Protein AF-A0A7K3Y1M7-F1 (afdb_monomer_lite)

Radius of gyration: 23.01 Å; chains: 1; bounding box: 54×45×71 Å

Sequence (265 aa):
MTDDRVVPVVHLSGMQSHEIQEMGRRRFDLSPDDATATLLEETAGDPFSLVACFNTLRNRGLEPSSGNIRDLLTGGRDPAEIAFAALPGFWQAWAEALSVLIPPFPLPVMACILGIREADMTLMIEHLQGSSVFRRLPGGGFAFAHSLLQEYCRQNLSADESVALNAGAADCIERSMHLLPMRLHALLSLACHHFNARDYEKAADLNLELGLRYYNREDYDAALMLTRQAIISAEQIGDSALLAAAERQRDLIQQKMADPAGTAR

Secondary structure (DSSP, 8-state):
------------PPPPHHHHHHHIIIIIS----HHHHHHHHHHH-SHHHHHHHHHHHHHHT----HHHHHHHHTT---HHHHHHHTS-HHHHHHHHHHTTPPSSB-HHHHHHHTT--GGGHHHHHHHHHT-SSEEEPTTS-EEESSHHHHHHHHHTS-HHHHHHHHHHHHHHHHHHGGG-S-HHHHHHHHHHHHHHTT-HHHHHHHHHHHHHHHHTTT-HHHHHHHHHHHHHHHHHHT-HHHHHHHHHHHHHHHHHHH-SS----

Structure (mmCIF, N/CA/C/O backbone):
data_AF-A0A7K3Y1M7-F1
#
_entry.id   AF-A0A7K3Y1M7-F1
#
loop_
_atom_site.group_PDB
_atom_site.id
_atom_site.type_symbol
_atom_site.label_atom_id
_atom_site.label_alt_id
_atom_site.label_comp_id
_atom_site.label_asym_id
_atom_site.label_entity_id
_atom_site.label_seq_id
_atom_site.pdbx_PDB_ins_code
_atom_site.Cartn_x
_atom_site.Cartn_y
_atom_site.Cartn_z
_atom_site.occupancy
_atom_site.B_iso_or_equiv
_atom_site.auth_seq_id
_atom_site.auth_comp_id
_atom_site.auth_asym_id
_atom_site.auth_atom_id
_atom_site.pdbx_PDB_model_num
ATOM 1 N N . MET A 1 1 ? 19.126 19.030 30.412 1.00 39.34 1 MET A N 1
ATOM 2 C CA . MET A 1 1 ? 20.283 18.752 29.538 1.00 39.34 1 MET A CA 1
ATOM 3 C C . MET A 1 1 ? 19.722 18.368 28.187 1.00 39.34 1 MET A C 1
ATOM 5 O O . MET A 1 1 ? 19.149 17.296 28.074 1.00 39.34 1 MET A O 1
ATOM 9 N N . THR A 1 2 ? 19.762 19.290 27.233 1.00 42.72 2 THR A N 1
ATOM 10 C CA . THR A 1 2 ? 19.355 19.063 25.845 1.00 42.72 2 THR A CA 1
ATOM 11 C C . THR A 1 2 ? 20.453 18.254 25.159 1.00 42.72 2 THR A C 1
ATOM 13 O O . THR A 1 2 ? 21.581 18.725 25.029 1.00 42.72 2 THR A O 1
ATOM 16 N N . ASP A 1 3 ? 20.149 17.004 24.814 1.00 46.00 3 ASP A N 1
ATOM 17 C CA . ASP A 1 3 ? 21.007 16.144 23.993 1.00 46.00 3 ASP A CA 1
ATOM 18 C C . ASP A 1 3 ? 20.912 16.643 22.541 1.00 46.00 3 ASP A C 1
ATOM 20 O O . ASP A 1 3 ? 20.152 16.118 21.734 1.00 46.00 3 ASP A O 1
ATOM 24 N N . ASP A 1 4 ? 21.643 17.719 22.230 1.00 51.19 4 ASP A N 1
ATOM 25 C CA . ASP A 1 4 ? 21.821 18.269 20.876 1.00 51.19 4 ASP A CA 1
ATOM 26 C C . ASP A 1 4 ? 22.769 17.366 20.066 1.00 51.19 4 ASP A C 1
ATOM 28 O O . ASP A 1 4 ? 23.837 17.764 19.590 1.00 51.19 4 ASP A O 1
ATOM 32 N N . ARG A 1 5 ? 22.400 16.091 19.907 1.00 57.56 5 ARG A N 1
ATOM 33 C CA . ARG A 1 5 ? 23.027 15.246 18.891 1.00 57.56 5 ARG A CA 1
ATOM 34 C C . ARG A 1 5 ? 22.549 15.741 17.539 1.00 57.56 5 ARG A C 1
ATOM 36 O O . ARG A 1 5 ? 21.481 15.360 17.072 1.00 57.56 5 ARG A O 1
ATOM 43 N N . VAL A 1 6 ? 23.361 16.587 16.912 1.00 65.50 6 VAL A N 1
ATOM 44 C CA . VAL A 1 6 ? 23.231 16.943 15.498 1.00 65.50 6 VAL A CA 1
ATOM 45 C C . VAL A 1 6 ? 23.327 15.645 14.699 1.00 65.50 6 VAL A C 1
ATOM 47 O O . VAL A 1 6 ? 24.416 15.120 14.468 1.00 65.50 6 VAL A O 1
ATOM 50 N N . VAL A 1 7 ? 22.175 15.081 14.337 1.00 75.75 7 VAL A N 1
ATOM 51 C CA . VAL A 1 7 ? 22.115 13.924 13.447 1.00 75.75 7 VAL A CA 1
ATOM 52 C C . VAL A 1 7 ? 22.577 14.411 12.075 1.00 75.75 7 VAL A C 1
ATOM 54 O O . VAL A 1 7 ? 21.963 15.332 11.530 1.00 75.75 7 VAL A O 1
ATOM 57 N N . PRO A 1 8 ? 23.663 13.858 11.509 1.00 79.06 8 PRO A N 1
ATOM 58 C CA . PRO A 1 8 ? 24.125 14.274 10.197 1.00 79.06 8 PRO A CA 1
ATOM 59 C C . PRO A 1 8 ? 23.065 13.903 9.159 1.00 79.06 8 PRO A C 1
ATOM 61 O O . PRO A 1 8 ? 22.774 12.728 8.933 1.00 79.06 8 PRO A O 1
ATOM 64 N N . VAL A 1 9 ? 22.480 14.920 8.530 1.00 80.94 9 VAL A N 1
ATOM 65 C CA . VAL A 1 9 ? 21.591 14.740 7.384 1.00 80.94 9 VAL A CA 1
ATOM 66 C C . VAL A 1 9 ? 22.467 14.465 6.170 1.00 80.94 9 VAL A C 1
ATOM 68 O O . VAL A 1 9 ? 23.225 15.327 5.728 1.00 80.94 9 VAL A O 1
ATOM 71 N N . VAL A 1 10 ? 22.381 13.248 5.642 1.00 82.88 10 VAL A N 1
ATOM 72 C CA . VAL A 1 10 ? 23.046 12.874 4.393 1.00 82.88 10 VAL A CA 1
ATOM 73 C C . VAL A 1 10 ? 22.052 13.072 3.260 1.00 82.88 10 VAL A C 1
ATOM 75 O O . VAL A 1 10 ? 21.074 12.335 3.146 1.00 82.88 10 VAL A O 1
ATOM 78 N N . HIS A 1 11 ? 22.297 14.073 2.418 1.00 79.31 11 HIS A N 1
ATOM 79 C CA . HIS A 1 11 ? 21.550 14.232 1.179 1.00 79.31 11 HIS A CA 1
ATOM 80 C C . HIS A 1 11 ? 22.044 13.208 0.163 1.00 79.31 11 HIS A C 1
ATOM 82 O O . HIS A 1 11 ? 23.201 13.239 -0.252 1.00 79.31 11 HIS A O 1
ATOM 88 N N . LEU A 1 12 ? 21.160 12.291 -0.222 1.00 80.31 12 LEU A N 1
ATOM 89 C CA . LEU A 1 12 ? 21.415 11.380 -1.327 1.00 80.31 12 LEU A CA 1
ATOM 90 C C . LEU A 1 12 ? 21.200 12.153 -2.629 1.00 80.31 12 LEU A C 1
ATOM 92 O O . LEU A 1 12 ? 20.089 12.605 -2.905 1.00 80.31 12 LEU A O 1
ATOM 96 N N . SER A 1 13 ? 22.269 12.338 -3.397 1.00 83.25 13 SER A N 1
ATOM 97 C CA . SER A 1 13 ? 22.180 12.831 -4.769 1.00 83.25 13 SER A CA 1
ATOM 98 C C . SER A 1 13 ? 21.734 11.709 -5.709 1.00 83.25 13 SER A C 1
ATOM 100 O O . SER A 1 13 ? 21.860 10.526 -5.383 1.00 83.25 13 SER A O 1
ATOM 102 N N . GLY A 1 14 ? 21.236 12.083 -6.889 1.00 87.81 14 GLY A N 1
ATOM 103 C CA . GLY A 1 14 ? 21.081 11.142 -7.997 1.00 87.81 14 GLY A CA 1
ATOM 104 C C . GLY A 1 14 ? 22.419 10.518 -8.410 1.00 87.81 14 GLY A C 1
ATOM 105 O O . GLY A 1 14 ? 23.490 10.960 -7.981 1.00 87.81 14 GLY A O 1
ATOM 106 N N . MET A 1 15 ? 22.335 9.481 -9.237 1.00 94.56 15 MET A N 1
ATOM 107 C CA . MET A 1 15 ? 23.485 8.808 -9.827 1.00 94.56 15 MET A CA 1
ATOM 108 C C . MET A 1 15 ? 24.144 9.698 -10.881 1.00 94.56 15 MET A C 1
ATOM 110 O O . MET A 1 15 ? 23.463 10.353 -11.669 1.00 94.56 15 MET A O 1
ATOM 114 N N . GLN A 1 16 ? 25.471 9.684 -10.917 1.00 95.44 16 GLN A N 1
ATOM 115 C CA . GLN A 1 16 ? 26.263 10.407 -11.910 1.00 95.44 16 GLN A CA 1
ATOM 116 C C . GLN A 1 16 ? 26.313 9.648 -13.240 1.00 95.44 16 GLN A C 1
ATOM 118 O O . GLN A 1 16 ? 26.182 8.424 -13.270 1.00 95.44 16 GLN A O 1
ATOM 123 N N . SER A 1 17 ? 26.603 10.345 -14.343 1.00 96.12 17 SER A N 1
ATOM 124 C CA . SER A 1 17 ? 26.671 9.779 -15.702 1.00 96.12 17 SER A CA 1
ATOM 125 C C . SER A 1 17 ? 27.467 8.468 -15.776 1.00 96.12 17 SER A C 1
ATOM 127 O O . SER A 1 17 ? 27.001 7.481 -16.345 1.00 96.12 17 SER A O 1
ATOM 129 N N . HIS A 1 18 ? 28.643 8.417 -15.146 1.00 96.19 18 HIS A N 1
ATOM 130 C CA . HIS A 1 18 ? 29.492 7.223 -15.158 1.00 96.19 18 HIS A CA 1
ATOM 131 C C . HIS A 1 18 ? 28.884 6.044 -14.368 1.00 96.19 18 HIS A C 1
ATOM 133 O O . HIS A 1 18 ? 29.055 4.883 -14.744 1.00 96.19 18 HIS A O 1
ATOM 139 N N . GLU A 1 19 ? 28.139 6.322 -13.294 1.00 96.31 19 GLU A N 1
ATOM 140 C CA . GLU A 1 19 ? 27.417 5.314 -12.508 1.00 96.31 19 GLU A CA 1
ATOM 141 C C . GLU A 1 19 ? 26.194 4.795 -13.276 1.00 96.31 19 GLU A C 1
ATOM 143 O O . GLU A 1 19 ? 25.903 3.598 -13.246 1.00 96.31 19 GLU A O 1
ATOM 148 N N . ILE A 1 20 ? 25.508 5.681 -14.007 1.00 97.00 20 ILE A N 1
ATOM 149 C CA . ILE A 1 20 ? 24.374 5.351 -14.879 1.00 97.00 20 ILE A CA 1
ATOM 150 C C . ILE A 1 20 ? 24.821 4.419 -16.007 1.00 97.00 20 ILE A C 1
ATOM 152 O O . ILE A 1 20 ? 24.177 3.396 -16.250 1.00 97.00 20 ILE A O 1
ATOM 156 N N . GLN A 1 21 ? 25.942 4.728 -16.666 1.00 97.00 21 GLN A N 1
ATOM 157 C CA . GLN A 1 21 ? 26.534 3.866 -17.693 1.00 97.00 21 GLN A CA 1
ATOM 158 C C . GLN A 1 21 ? 26.872 2.483 -17.136 1.00 97.00 21 GLN A C 1
ATOM 160 O O . GLN A 1 21 ? 26.543 1.460 -17.744 1.00 97.00 21 GLN A O 1
ATOM 165 N N . GLU A 1 22 ? 27.481 2.439 -15.949 1.00 96.38 22 GLU A N 1
ATOM 166 C CA . GLU A 1 22 ? 27.851 1.177 -15.319 1.00 96.38 22 GLU A CA 1
ATOM 167 C C . GLU A 1 22 ? 26.628 0.337 -14.938 1.00 96.38 22 GLU A C 1
ATOM 169 O O . GLU A 1 22 ? 26.602 -0.878 -15.168 1.00 96.38 22 GLU A O 1
ATOM 174 N N . MET A 1 23 ? 25.592 0.981 -14.397 1.00 95.06 23 MET A N 1
ATOM 175 C CA . MET A 1 23 ? 24.322 0.344 -14.068 1.00 95.06 23 MET A CA 1
ATOM 176 C C . MET A 1 23 ? 23.633 -0.211 -15.317 1.00 95.06 23 MET A C 1
ATOM 178 O O . MET A 1 23 ? 23.233 -1.380 -15.314 1.00 95.06 23 MET A O 1
ATOM 182 N N . GLY A 1 24 ? 23.519 0.599 -16.374 1.00 94.38 24 GLY A N 1
ATOM 183 C CA . GLY A 1 24 ? 22.942 0.203 -17.658 1.00 94.38 24 GLY A CA 1
ATOM 184 C C . GLY A 1 24 ? 23.604 -1.065 -18.187 1.00 94.38 24 GLY A C 1
ATOM 185 O O . GLY A 1 24 ? 22.928 -2.065 -18.444 1.00 94.38 24 GLY A O 1
ATOM 186 N N . ARG A 1 25 ? 24.941 -1.068 -18.228 1.00 95.06 25 ARG A N 1
ATOM 187 C CA . ARG A 1 25 ? 25.723 -2.181 -18.772 1.00 95.06 25 ARG A CA 1
ATOM 188 C C . ARG A 1 25 ? 25.594 -3.442 -17.928 1.00 95.06 25 ARG A C 1
ATOM 190 O O . ARG A 1 25 ? 25.311 -4.511 -18.454 1.00 95.06 25 ARG A O 1
ATOM 197 N N . ARG A 1 26 ? 25.804 -3.343 -16.611 1.00 94.50 26 ARG A N 1
ATOM 198 C CA . ARG A 1 26 ? 25.869 -4.533 -15.744 1.00 94.50 26 ARG A CA 1
ATOM 199 C C . ARG A 1 26 ? 24.515 -5.162 -15.459 1.00 94.50 26 ARG A C 1
ATOM 201 O O . ARG A 1 26 ? 24.449 -6.370 -15.246 1.00 94.50 26 ARG A O 1
ATOM 208 N N . ARG A 1 27 ? 23.460 -4.353 -15.359 1.00 91.81 27 ARG A N 1
ATOM 209 C CA . ARG A 1 27 ? 22.147 -4.819 -14.896 1.00 91.81 27 ARG A CA 1
ATOM 210 C C . ARG A 1 27 ? 21.148 -5.008 -16.028 1.00 91.81 27 ARG A C 1
ATOM 212 O O . ARG A 1 27 ? 20.291 -5.886 -15.925 1.00 91.81 27 ARG A O 1
ATOM 219 N N . PHE A 1 28 ? 21.236 -4.190 -17.072 1.00 90.94 28 PHE A N 1
ATOM 220 C CA . PHE A 1 28 ? 20.236 -4.153 -18.137 1.00 90.94 28 PHE A CA 1
ATOM 221 C C . PHE A 1 28 ? 20.775 -4.582 -19.499 1.00 90.94 28 PHE A C 1
ATOM 223 O O . PHE A 1 28 ? 19.962 -4.754 -20.401 1.00 90.94 28 PHE A O 1
ATOM 230 N N . ASP A 1 29 ? 22.089 -4.802 -19.619 1.00 93.81 29 ASP A N 1
ATOM 231 C CA . ASP A 1 29 ? 22.768 -5.072 -20.892 1.00 93.81 29 ASP A CA 1
ATOM 232 C C . ASP A 1 29 ? 22.558 -3.932 -21.911 1.00 93.81 29 ASP A C 1
ATOM 234 O O . ASP A 1 29 ? 22.395 -4.144 -23.107 1.00 93.81 29 ASP A O 1
ATOM 238 N N . LEU A 1 30 ? 22.520 -2.690 -21.410 1.00 95.00 30 LEU A N 1
ATOM 239 C CA . LEU A 1 30 ? 22.349 -1.466 -22.196 1.00 95.00 30 LEU A CA 1
ATOM 240 C C . LEU A 1 30 ? 23.583 -0.575 -22.041 1.00 95.00 30 LEU A C 1
ATOM 242 O O . LEU A 1 30 ? 24.048 -0.352 -20.928 1.00 95.00 30 LEU A O 1
ATOM 246 N N . SER A 1 31 ? 24.097 -0.025 -23.140 1.00 94.75 31 SER A N 1
ATOM 247 C CA . SER A 1 31 ? 25.273 0.860 -23.121 1.00 94.75 31 SER A CA 1
ATOM 248 C C . SER A 1 31 ? 24.900 2.279 -23.574 1.00 94.75 31 SER A C 1
ATOM 250 O O . SER A 1 31 ? 25.066 2.580 -24.755 1.00 94.75 31 SER A O 1
ATOM 252 N N . PRO A 1 32 ? 24.359 3.143 -22.688 1.00 95.44 32 PRO A N 1
ATOM 253 C CA . PRO A 1 32 ? 24.112 4.544 -23.028 1.00 95.44 32 PRO A CA 1
ATOM 254 C C . PRO A 1 32 ? 25.433 5.265 -23.317 1.00 95.44 32 PRO A C 1
ATOM 256 O O . PRO A 1 32 ? 26.419 5.082 -22.601 1.00 95.44 32 PRO A O 1
ATOM 259 N N . ASP A 1 33 ? 25.443 6.099 -24.354 1.00 95.88 33 ASP A N 1
ATOM 260 C CA . ASP A 1 33 ? 26.571 6.986 -24.644 1.00 95.88 33 ASP A CA 1
ATOM 261 C C . ASP A 1 33 ? 26.671 8.132 -23.621 1.00 95.88 33 ASP A C 1
ATOM 263 O O . ASP A 1 33 ? 25.782 8.326 -22.787 1.00 95.88 33 ASP A O 1
ATOM 267 N N . ASP A 1 34 ? 27.768 8.891 -23.665 1.00 96.44 34 ASP A N 1
ATOM 268 C CA . ASP A 1 34 ? 28.016 9.989 -22.720 1.00 96.44 34 ASP A CA 1
ATOM 269 C C . ASP A 1 34 ? 26.886 11.027 -22.746 1.00 96.44 34 ASP A C 1
ATOM 27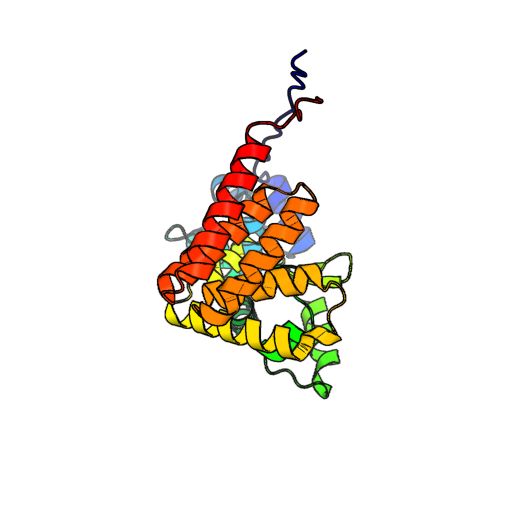1 O O . ASP A 1 34 ? 26.413 11.459 -21.699 1.00 96.44 34 ASP A O 1
ATOM 275 N N . ALA A 1 35 ? 26.388 11.372 -23.938 1.00 96.19 35 ALA A N 1
ATOM 276 C CA . ALA A 1 35 ? 25.304 12.339 -24.093 1.00 96.19 35 ALA A CA 1
ATOM 277 C C . ALA A 1 35 ? 23.998 11.859 -23.436 1.00 96.19 35 ALA A C 1
ATOM 279 O O . ALA A 1 35 ? 23.311 12.634 -22.769 1.00 96.19 35 ALA A O 1
ATOM 280 N N . THR A 1 36 ? 23.660 10.578 -23.595 1.00 96.25 36 THR A N 1
ATOM 281 C CA . THR A 1 36 ? 22.458 9.989 -22.997 1.00 96.25 36 THR A CA 1
ATOM 282 C C . THR A 1 36 ? 22.613 9.808 -21.490 1.00 96.25 36 THR A C 1
ATOM 284 O O . THR A 1 36 ? 21.653 10.024 -20.753 1.00 96.25 36 THR A O 1
ATOM 287 N N . ALA A 1 37 ? 23.810 9.462 -21.014 1.00 96.44 37 ALA A N 1
ATOM 288 C CA . ALA A 1 37 ? 24.100 9.370 -19.588 1.00 96.44 37 ALA A CA 1
ATOM 289 C C . ALA A 1 37 ? 23.974 10.734 -18.892 1.00 96.44 37 ALA A C 1
ATOM 291 O O . ALA A 1 37 ? 23.313 10.818 -17.859 1.00 96.44 37 ALA A O 1
ATOM 292 N N . THR A 1 38 ? 24.507 11.801 -19.496 1.00 96.25 38 THR A N 1
ATOM 293 C CA . THR A 1 38 ? 24.350 13.174 -18.987 1.00 96.25 38 THR A CA 1
ATOM 294 C C . THR A 1 38 ? 22.891 13.616 -18.991 1.00 96.25 38 THR A C 1
ATOM 296 O O . THR A 1 38 ? 22.415 14.162 -18.001 1.00 96.25 38 THR A O 1
ATOM 299 N N . LEU A 1 39 ? 22.135 13.307 -20.051 1.00 94.69 39 LEU A N 1
ATOM 300 C CA . LEU A 1 39 ? 20.697 13.583 -20.080 1.00 94.69 39 LEU A CA 1
ATOM 301 C C . LEU A 1 39 ? 19.958 12.887 -18.925 1.00 94.69 39 LEU A C 1
ATOM 303 O O . LEU A 1 39 ? 19.106 13.500 -18.283 1.00 94.69 39 LEU A O 1
ATOM 307 N N . LEU A 1 40 ? 20.256 11.611 -18.669 1.00 94.19 40 LEU A N 1
ATOM 308 C CA . LEU A 1 40 ? 19.637 10.851 -17.583 1.00 94.19 40 LEU A CA 1
ATOM 309 C C . LEU A 1 40 ? 20.023 11.404 -16.209 1.00 94.19 40 LEU A C 1
ATOM 311 O O . LEU A 1 40 ? 19.146 11.528 -15.364 1.00 94.19 40 LEU A O 1
ATOM 315 N N . GLU A 1 41 ? 21.283 11.786 -15.999 1.00 95.06 41 GLU A N 1
ATOM 316 C CA . GLU A 1 41 ? 21.741 12.437 -14.764 1.00 95.06 41 GLU A CA 1
ATOM 317 C C . GLU A 1 41 ? 20.942 13.718 -14.469 1.00 95.06 41 GLU A C 1
ATOM 319 O O . GLU A 1 41 ? 20.481 13.915 -13.345 1.00 95.06 41 GLU A O 1
ATOM 324 N N . GLU A 1 42 ? 20.714 14.553 -15.486 1.00 91.75 42 GLU A N 1
ATOM 325 C CA . GLU A 1 42 ? 20.011 15.835 -15.348 1.00 91.75 42 GLU A CA 1
ATOM 326 C C . GLU A 1 42 ? 18.491 15.698 -15.169 1.00 91.75 42 GLU A C 1
ATOM 328 O O . GLU A 1 42 ? 17.863 16.564 -14.558 1.00 91.75 42 GLU A O 1
ATOM 333 N N . THR A 1 43 ? 17.879 14.644 -15.721 1.00 89.25 43 THR A N 1
ATOM 334 C CA . THR A 1 43 ? 16.409 14.541 -15.830 1.00 89.25 43 THR A CA 1
ATOM 335 C C . THR A 1 43 ? 15.782 13.441 -14.981 1.00 89.25 43 THR A C 1
ATOM 337 O O . THR A 1 43 ? 14.649 13.592 -14.533 1.00 89.25 43 THR A O 1
ATOM 340 N N . ALA A 1 44 ? 16.494 12.337 -14.768 1.00 87.38 44 ALA A N 1
ATOM 341 C CA . ALA A 1 44 ? 15.971 11.100 -14.197 1.00 87.38 44 ALA A CA 1
ATOM 342 C C . ALA A 1 44 ? 17.048 10.366 -13.379 1.00 87.38 44 ALA A C 1
ATOM 344 O O . ALA A 1 44 ? 17.081 9.139 -13.364 1.00 87.38 44 ALA A O 1
ATOM 345 N N . GLY A 1 45 ? 17.955 11.111 -12.736 1.00 89.31 45 GLY A N 1
ATOM 346 C CA . GLY A 1 45 ? 19.155 10.562 -12.103 1.00 89.31 45 GLY A CA 1
ATOM 347 C C . GLY A 1 45 ? 18.890 9.735 -10.844 1.00 89.31 45 GLY A C 1
ATOM 348 O O . GLY A 1 45 ? 19.809 9.099 -10.330 1.00 89.31 45 GLY A O 1
ATOM 349 N N . ASP A 1 46 ? 17.667 9.717 -10.309 1.00 91.12 46 ASP A N 1
ATOM 350 C CA . ASP A 1 46 ? 17.356 8.846 -9.180 1.00 91.12 46 ASP A CA 1
ATOM 351 C C . ASP A 1 46 ? 17.292 7.363 -9.613 1.00 91.12 46 ASP A C 1
ATOM 353 O O . ASP A 1 46 ? 16.832 7.037 -10.713 1.00 91.12 46 ASP A O 1
ATOM 357 N N . PRO A 1 47 ? 17.718 6.422 -8.749 1.00 90.62 47 PRO A N 1
ATOM 358 C CA . PRO A 1 47 ? 17.786 5.010 -9.116 1.00 90.62 47 PRO A CA 1
ATOM 359 C C . PRO A 1 47 ? 16.462 4.394 -9.585 1.00 90.62 47 PRO A C 1
ATOM 361 O O . PRO A 1 47 ? 16.488 3.455 -10.382 1.00 90.62 47 PRO A O 1
ATOM 364 N N . PHE A 1 48 ? 15.310 4.867 -9.098 1.00 90.38 48 PHE A N 1
ATOM 365 C CA . PHE A 1 48 ? 14.020 4.301 -9.490 1.00 90.38 48 PHE A CA 1
ATOM 366 C C . PHE A 1 48 ? 13.645 4.723 -10.912 1.00 90.38 48 PHE A C 1
ATOM 368 O O . PHE A 1 48 ? 13.298 3.860 -11.722 1.00 90.38 48 PHE A O 1
ATOM 375 N N . SER A 1 49 ? 13.806 6.004 -11.246 1.00 91.06 49 SER A N 1
ATOM 376 C CA . SER A 1 49 ? 13.593 6.523 -12.601 1.00 91.06 49 SER A CA 1
ATOM 377 C C . SER A 1 49 ? 14.509 5.868 -13.630 1.00 91.06 49 SER A C 1
ATOM 379 O O . SER A 1 49 ? 14.047 5.478 -14.705 1.00 91.06 49 SER A O 1
ATOM 381 N N . LEU A 1 50 ? 15.782 5.649 -13.287 1.00 93.31 50 LEU A N 1
ATOM 382 C CA . LEU A 1 50 ? 16.726 4.928 -14.148 1.00 93.31 50 LEU A CA 1
ATOM 383 C C . LEU A 1 50 ? 16.279 3.485 -14.403 1.00 93.31 50 LEU A C 1
ATOM 385 O O . LEU A 1 50 ? 16.267 3.025 -15.546 1.00 93.31 50 LEU A O 1
ATOM 389 N N . VAL A 1 51 ? 15.865 2.770 -13.350 1.00 91.56 51 VAL A N 1
ATOM 390 C CA . VAL A 1 51 ? 15.342 1.399 -13.467 1.00 91.56 51 VAL A CA 1
ATOM 391 C C . VAL A 1 51 ? 14.079 1.372 -14.330 1.00 91.56 51 VAL A C 1
ATOM 393 O O . VAL A 1 51 ? 13.941 0.473 -15.161 1.00 91.56 51 VAL A O 1
ATOM 396 N N . ALA A 1 52 ? 13.176 2.342 -14.166 1.00 91.25 52 ALA A N 1
ATOM 397 C CA . ALA A 1 52 ? 11.972 2.469 -14.980 1.00 91.25 52 ALA A CA 1
ATOM 398 C C . ALA A 1 52 ? 12.324 2.678 -16.461 1.00 91.25 52 ALA A C 1
ATOM 400 O O . ALA A 1 52 ? 11.847 1.931 -17.318 1.00 91.25 52 ALA A O 1
ATOM 401 N N . CYS A 1 53 ? 13.224 3.618 -16.763 1.00 93.06 53 CYS A N 1
ATOM 402 C CA . CYS A 1 53 ? 13.672 3.901 -18.126 1.00 93.06 53 CYS A CA 1
ATOM 403 C C . CYS A 1 53 ? 14.337 2.679 -18.771 1.00 93.06 53 CYS A C 1
ATOM 405 O O . CYS A 1 53 ? 13.919 2.248 -19.846 1.00 93.06 53 CYS A O 1
ATOM 407 N N . PHE A 1 54 ? 15.324 2.068 -18.110 1.00 93.38 54 PHE A N 1
ATOM 408 C CA . PHE A 1 54 ? 16.059 0.934 -18.675 1.00 93.38 54 PHE A CA 1
ATOM 409 C C . PHE A 1 54 ? 15.201 -0.322 -18.837 1.00 93.38 54 PHE A C 1
ATOM 411 O O . PHE A 1 54 ? 15.299 -0.987 -19.869 1.00 93.38 54 PHE A O 1
ATOM 418 N N . ASN A 1 55 ? 14.312 -0.628 -17.886 1.00 89.50 55 ASN A N 1
ATOM 419 C CA . ASN A 1 55 ? 13.345 -1.713 -18.073 1.00 89.50 55 ASN A CA 1
ATOM 420 C C . ASN A 1 55 ? 12.418 -1.432 -19.258 1.00 89.50 55 ASN A C 1
ATOM 422 O O . ASN A 1 55 ? 12.147 -2.337 -20.043 1.00 89.50 55 ASN A O 1
ATOM 426 N N . THR A 1 56 ? 11.964 -0.187 -19.421 1.00 90.75 56 THR A N 1
ATOM 427 C CA . THR A 1 56 ? 11.085 0.186 -20.536 1.00 90.75 56 THR A CA 1
ATOM 428 C C . THR A 1 56 ? 11.787 0.041 -21.880 1.00 90.75 56 THR A C 1
ATOM 430 O O . THR A 1 56 ? 11.221 -0.551 -22.798 1.00 90.75 56 THR A O 1
ATOM 433 N N . LEU A 1 57 ? 13.025 0.531 -21.994 1.00 93.12 57 LEU A N 1
ATOM 434 C CA . LEU A 1 57 ? 13.838 0.377 -23.200 1.00 93.12 57 LEU A CA 1
ATOM 435 C C . LEU A 1 57 ? 14.029 -1.099 -23.547 1.00 93.12 57 LEU A C 1
ATOM 437 O O . LEU A 1 57 ? 13.718 -1.512 -24.662 1.00 93.12 57 LEU A O 1
ATOM 441 N N . ARG A 1 58 ? 14.441 -1.912 -22.569 1.00 90.12 58 ARG A N 1
ATOM 442 C CA . ARG A 1 58 ? 14.652 -3.349 -22.757 1.00 90.12 58 ARG A CA 1
ATOM 443 C C . ARG A 1 58 ? 13.370 -4.073 -23.170 1.00 90.12 58 ARG A C 1
ATOM 445 O O . ARG A 1 58 ? 13.395 -4.859 -24.111 1.00 90.12 58 ARG A O 1
ATOM 452 N N . ASN A 1 59 ? 12.247 -3.784 -22.513 1.00 85.75 59 ASN A N 1
ATOM 453 C CA . ASN A 1 59 ? 10.962 -4.421 -22.815 1.00 85.75 59 ASN A CA 1
ATOM 454 C C . ASN A 1 59 ? 10.428 -4.032 -24.200 1.00 85.75 59 ASN A C 1
ATOM 456 O O . ASN A 1 59 ? 9.730 -4.824 -24.828 1.00 85.75 59 ASN A O 1
ATOM 460 N N . ARG A 1 60 ? 10.760 -2.830 -24.689 1.00 89.19 60 ARG A N 1
ATOM 461 C CA . ARG A 1 60 ? 10.382 -2.350 -26.027 1.00 89.19 60 ARG A CA 1
ATOM 462 C C . ARG A 1 60 ? 11.427 -2.650 -27.108 1.00 89.19 60 ARG A C 1
ATOM 464 O O . ARG A 1 60 ? 11.177 -2.335 -28.266 1.00 89.19 60 ARG A O 1
ATOM 471 N N . GLY A 1 61 ? 12.574 -3.235 -26.752 1.00 91.38 61 GLY A N 1
ATOM 472 C CA . GLY A 1 61 ? 13.683 -3.473 -27.681 1.00 91.38 61 GLY A CA 1
ATOM 473 C C . GLY A 1 61 ? 14.278 -2.183 -28.256 1.00 91.38 61 GLY A C 1
ATOM 474 O O . GLY A 1 61 ? 14.622 -2.140 -29.434 1.00 91.38 61 GLY A O 1
ATOM 475 N N . LEU A 1 62 ? 14.335 -1.118 -27.453 1.00 93.62 62 LEU A N 1
ATOM 476 C CA . LEU A 1 62 ? 14.841 0.193 -27.855 1.00 93.62 62 LEU A CA 1
ATOM 477 C C . LEU A 1 62 ? 16.277 0.403 -27.371 1.00 93.62 62 LEU A C 1
ATOM 479 O O . LEU A 1 62 ? 16.610 0.098 -26.227 1.00 93.62 62 LEU A O 1
ATOM 483 N N . GLU A 1 63 ? 17.096 1.014 -28.224 1.00 94.88 63 GLU A N 1
ATOM 484 C CA . GLU A 1 63 ? 18.458 1.426 -27.874 1.00 94.88 63 GLU A CA 1
ATOM 485 C C . GLU A 1 63 ? 18.458 2.562 -26.832 1.00 94.88 63 GLU A C 1
ATOM 487 O O . GLU A 1 63 ? 17.572 3.429 -26.869 1.00 94.88 63 GLU A O 1
ATOM 492 N N . PRO A 1 64 ? 19.458 2.628 -25.935 1.00 94.62 64 PRO A N 1
ATOM 493 C CA . PRO A 1 64 ? 19.574 3.665 -24.914 1.00 94.62 64 PRO A CA 1
ATOM 494 C C . PRO A 1 64 ? 20.117 4.969 -25.517 1.00 94.62 64 PRO A C 1
ATOM 496 O O . PRO A 1 64 ? 21.231 5.393 -25.225 1.00 94.62 64 PRO A O 1
ATOM 499 N N . SER A 1 65 ? 19.320 5.594 -26.387 1.00 96.31 65 SER A N 1
ATOM 500 C CA . SER A 1 65 ? 19.641 6.859 -27.050 1.00 96.31 65 SER A CA 1
ATOM 501 C C . SER A 1 65 ? 18.915 8.044 -26.418 1.00 96.31 65 SER A C 1
ATOM 503 O O . SER A 1 65 ? 17.801 7.917 -25.906 1.00 96.31 65 SER A O 1
ATOM 505 N N . SER A 1 66 ? 19.503 9.233 -26.546 1.00 95.00 66 SER A N 1
ATOM 506 C CA . SER A 1 66 ? 18.918 10.485 -26.053 1.00 95.00 66 SER A CA 1
ATOM 507 C C . SER A 1 66 ? 17.524 10.764 -26.627 1.00 95.00 66 SER A C 1
ATOM 509 O O . SER A 1 66 ? 16.684 11.333 -25.936 1.00 95.00 66 SER A O 1
ATOM 511 N N . GLY A 1 67 ? 17.257 10.354 -27.874 1.00 94.75 67 GLY A N 1
ATOM 512 C CA . GLY A 1 67 ? 15.926 10.455 -28.486 1.00 94.75 67 GLY A CA 1
ATOM 513 C C . GLY A 1 67 ? 14.900 9.592 -27.753 1.00 94.75 67 GLY A C 1
ATOM 514 O O . GLY A 1 67 ? 13.914 10.117 -27.247 1.00 94.75 67 GLY A O 1
ATOM 515 N N . ASN A 1 68 ? 15.193 8.298 -27.593 1.00 94.19 68 ASN A N 1
ATOM 516 C CA . ASN A 1 68 ? 14.296 7.369 -26.902 1.00 94.19 68 ASN A CA 1
ATOM 517 C C . ASN A 1 68 ? 14.067 7.768 -25.436 1.00 94.19 68 ASN A C 1
ATOM 519 O O . ASN A 1 68 ? 12.948 7.661 -24.945 1.00 94.19 68 ASN A O 1
ATOM 523 N N . ILE A 1 69 ? 15.098 8.260 -24.735 1.00 93.19 69 ILE A N 1
ATOM 524 C CA . ILE A 1 69 ? 14.947 8.762 -23.360 1.00 93.19 69 ILE A CA 1
ATOM 525 C C . ILE A 1 69 ? 14.017 9.976 -23.314 1.00 93.19 69 ILE A C 1
ATOM 527 O O . ILE A 1 69 ? 13.104 10.006 -22.492 1.00 93.19 69 ILE A O 1
ATOM 531 N N . ARG A 1 70 ? 14.187 10.957 -24.210 1.00 92.25 70 ARG A N 1
ATOM 532 C CA . ARG A 1 70 ? 13.275 12.111 -24.265 1.00 92.25 70 ARG A CA 1
ATOM 533 C C . ARG A 1 70 ? 11.847 11.684 -24.561 1.00 92.25 70 ARG A C 1
ATOM 535 O O . ARG A 1 70 ? 10.942 12.180 -23.902 1.00 92.25 70 ARG A O 1
ATOM 542 N N . ASP A 1 71 ? 11.642 10.749 -25.481 1.00 90.94 71 ASP A N 1
ATOM 543 C CA . ASP A 1 71 ? 10.307 10.246 -25.816 1.00 90.94 71 ASP A CA 1
ATOM 544 C C . ASP A 1 71 ? 9.642 9.554 -24.615 1.00 90.94 71 ASP A C 1
ATOM 546 O O . ASP A 1 71 ? 8.452 9.751 -24.366 1.00 90.94 71 ASP A O 1
ATOM 550 N N . LEU A 1 72 ? 10.410 8.799 -23.820 1.00 89.50 72 LEU A N 1
ATOM 551 C CA . LEU A 1 72 ? 9.922 8.178 -22.583 1.00 89.50 72 LEU A CA 1
ATOM 552 C C . LEU A 1 72 ? 9.547 9.208 -21.514 1.00 89.50 72 LEU A C 1
ATOM 554 O O . LEU A 1 72 ? 8.522 9.054 -20.852 1.00 89.50 72 LEU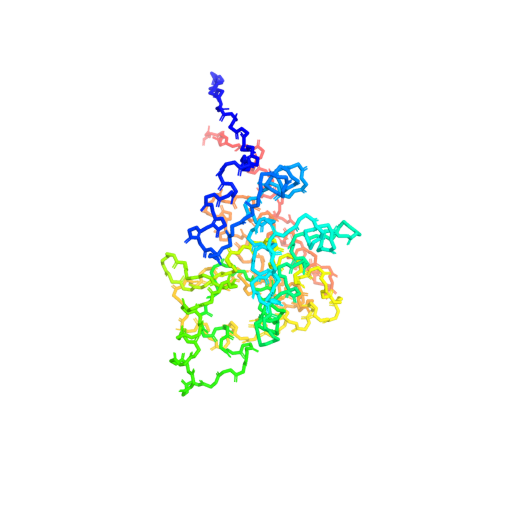 A O 1
ATOM 558 N N . LEU A 1 73 ? 10.361 10.252 -21.366 1.00 87.38 73 LEU A N 1
ATOM 559 C CA . LEU A 1 73 ? 10.163 11.313 -20.375 1.00 87.38 73 LEU A CA 1
ATOM 560 C C . LEU A 1 73 ? 9.215 12.422 -20.866 1.00 87.38 73 LEU A C 1
ATOM 562 O O . LEU A 1 73 ? 8.908 13.363 -20.127 1.00 87.38 73 LEU A O 1
ATOM 566 N N . THR A 1 74 ? 8.735 12.339 -22.110 1.00 85.50 74 THR A N 1
ATOM 567 C CA . THR A 1 74 ? 7.884 13.369 -22.711 1.00 85.50 74 THR A CA 1
ATOM 568 C C . THR A 1 74 ? 6.591 13.524 -21.919 1.00 85.50 74 THR A C 1
ATOM 570 O O . THR A 1 74 ? 5.899 12.552 -21.619 1.00 85.50 74 THR A O 1
ATOM 573 N N . GLY A 1 75 ? 6.247 14.777 -21.616 1.00 67.56 75 GLY A N 1
ATOM 574 C CA . GLY A 1 75 ? 5.066 15.122 -20.826 1.00 67.56 75 GLY A CA 1
ATOM 575 C C . GLY A 1 75 ? 5.284 15.082 -19.313 1.00 67.56 75 GLY A C 1
ATOM 576 O O . GLY A 1 75 ? 4.317 15.266 -18.585 1.00 67.56 75 GLY A O 1
ATOM 577 N N . GLY A 1 76 ? 6.520 14.876 -18.840 1.00 64.38 76 GLY A N 1
ATOM 578 C CA . GLY A 1 76 ? 6.824 14.864 -17.407 1.00 64.38 76 GLY A CA 1
ATOM 579 C C . GLY A 1 76 ? 6.192 13.678 -16.684 1.00 64.38 76 GLY A C 1
ATOM 580 O O . GLY A 1 76 ? 5.722 13.834 -15.559 1.00 64.38 76 GLY A O 1
ATOM 581 N N . ARG A 1 77 ? 6.129 12.519 -17.354 1.00 71.75 77 ARG A N 1
ATOM 582 C CA . ARG A 1 77 ? 5.546 11.300 -16.786 1.00 71.75 77 ARG A CA 1
ATOM 583 C C . ARG A 1 77 ? 6.212 10.961 -15.461 1.00 71.75 77 ARG A C 1
ATOM 585 O O . ARG A 1 77 ? 7.439 10.961 -15.361 1.00 71.75 77 ARG A O 1
ATOM 592 N N . ASP A 1 78 ? 5.382 10.634 -14.477 1.00 85.38 78 ASP A N 1
ATOM 593 C CA . ASP A 1 78 ? 5.834 10.084 -13.206 1.00 85.38 78 ASP A CA 1
ATOM 594 C C . ASP A 1 78 ? 6.682 8.825 -13.488 1.00 85.38 78 ASP A C 1
ATOM 596 O O . ASP A 1 78 ? 6.239 7.942 -14.232 1.00 85.38 78 ASP A O 1
ATOM 600 N N . PRO A 1 79 ? 7.893 8.700 -12.921 1.00 87.19 79 PRO A N 1
ATOM 601 C CA . PRO A 1 79 ? 8.684 7.475 -12.99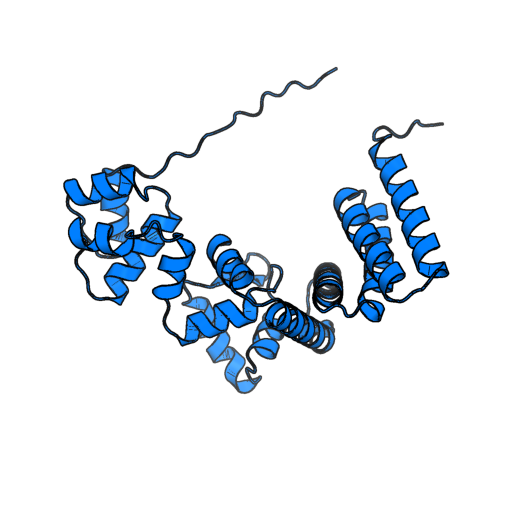3 1.00 87.19 79 PRO A CA 1
ATOM 602 C C . PRO A 1 79 ? 7.889 6.202 -12.676 1.00 87.19 79 PRO A C 1
ATOM 604 O O . PRO A 1 79 ? 8.138 5.152 -13.275 1.00 87.19 79 PRO A O 1
ATOM 607 N N . ALA A 1 80 ? 6.908 6.282 -11.771 1.00 91.81 80 ALA A N 1
ATOM 608 C CA . ALA A 1 80 ? 6.039 5.158 -11.451 1.00 91.81 80 ALA A CA 1
ATOM 609 C C . ALA A 1 80 ? 5.055 4.821 -12.585 1.00 91.81 80 ALA A C 1
ATOM 611 O O . ALA A 1 80 ? 4.824 3.637 -12.836 1.00 91.81 80 ALA A O 1
ATOM 612 N N . GLU A 1 81 ? 4.562 5.817 -13.330 1.00 92.62 81 GLU A N 1
ATOM 613 C CA . GLU A 1 81 ? 3.771 5.613 -14.553 1.00 92.62 81 GLU A CA 1
ATOM 614 C C . GLU A 1 81 ? 4.601 4.897 -15.620 1.00 92.62 81 GLU A C 1
ATOM 616 O O . GLU A 1 81 ? 4.147 3.913 -16.205 1.00 92.62 81 GLU A O 1
ATOM 621 N N . ILE A 1 82 ? 5.837 5.354 -15.852 1.00 91.00 82 ILE A N 1
ATOM 622 C CA . ILE A 1 82 ? 6.750 4.730 -16.820 1.00 91.00 82 ILE A CA 1
ATOM 623 C C . ILE A 1 82 ? 7.011 3.275 -16.421 1.00 91.00 82 ILE A C 1
ATOM 625 O O . ILE A 1 82 ? 6.878 2.369 -17.248 1.00 91.00 82 ILE A O 1
ATOM 629 N N . ALA A 1 83 ? 7.339 3.043 -15.146 1.00 91.38 83 ALA A N 1
ATOM 630 C CA . ALA A 1 83 ? 7.584 1.709 -14.615 1.00 91.38 83 ALA A CA 1
ATOM 631 C C . ALA A 1 83 ? 6.361 0.800 -14.784 1.00 91.38 83 ALA A C 1
ATOM 633 O O . ALA A 1 83 ? 6.510 -0.326 -15.256 1.00 91.38 83 ALA A O 1
ATOM 634 N N . PHE A 1 84 ? 5.164 1.286 -14.441 1.00 92.94 84 PHE A N 1
ATOM 635 C CA . PHE A 1 84 ? 3.917 0.536 -14.553 1.00 92.94 84 PHE A CA 1
ATOM 636 C C . PHE A 1 84 ? 3.568 0.211 -16.009 1.00 92.94 84 PHE A C 1
ATOM 638 O O . PHE A 1 84 ? 3.291 -0.943 -16.341 1.00 92.94 84 PHE A O 1
ATOM 645 N N . ALA A 1 85 ? 3.647 1.195 -16.908 1.00 90.62 85 ALA A N 1
ATOM 646 C CA . ALA A 1 85 ? 3.349 1.025 -18.329 1.00 90.62 85 ALA A CA 1
ATOM 647 C C . ALA A 1 85 ? 4.310 0.051 -19.035 1.00 90.62 85 ALA A C 1
ATOM 649 O O . ALA A 1 85 ? 3.979 -0.493 -20.088 1.00 90.62 85 ALA A O 1
ATOM 650 N N . ALA A 1 86 ? 5.501 -0.169 -18.475 1.00 88.06 86 ALA A N 1
ATOM 651 C CA . ALA A 1 86 ? 6.471 -1.132 -18.982 1.00 88.06 86 ALA A CA 1
ATOM 652 C C . ALA A 1 86 ? 6.228 -2.571 -18.507 1.00 88.06 86 ALA A C 1
ATOM 654 O O . ALA A 1 86 ? 6.867 -3.491 -19.027 1.00 88.06 86 ALA A O 1
ATOM 655 N N . LEU A 1 87 ? 5.357 -2.785 -17.518 1.00 89.62 87 LEU A N 1
ATOM 656 C CA . LEU A 1 87 ? 5.068 -4.116 -17.000 1.00 89.62 87 LEU A CA 1
ATOM 657 C C . LEU A 1 87 ? 4.271 -4.947 -18.019 1.00 89.62 87 LEU A C 1
ATOM 659 O O . LEU A 1 87 ? 3.357 -4.433 -18.663 1.00 89.62 87 LEU A O 1
ATOM 663 N N . PRO A 1 88 ? 4.543 -6.259 -18.128 1.00 89.38 88 PRO A N 1
ATOM 664 C CA . PRO A 1 88 ? 3.626 -7.183 -18.787 1.00 89.38 88 PRO A CA 1
ATOM 665 C C . PRO A 1 88 ? 2.222 -7.098 -18.168 1.00 89.38 88 PRO A C 1
ATOM 667 O O . PRO A 1 88 ? 2.104 -6.994 -16.948 1.00 89.38 88 PRO A O 1
ATOM 670 N N . GLY A 1 89 ? 1.164 -7.221 -18.977 1.00 90.81 89 GLY A N 1
ATOM 671 C CA . GLY A 1 89 ? -0.221 -7.005 -18.518 1.00 90.81 89 GLY A CA 1
ATOM 672 C C . GLY A 1 89 ? -0.645 -7.865 -17.319 1.00 90.81 89 GLY A C 1
ATOM 673 O O . GLY A 1 89 ? -1.374 -7.406 -16.447 1.00 90.81 89 GLY A O 1
ATOM 674 N N . PHE A 1 90 ? -0.113 -9.085 -17.205 1.00 91.06 90 PHE A N 1
ATOM 675 C CA . PHE A 1 90 ? -0.306 -9.927 -16.019 1.00 91.06 90 PHE A CA 1
ATOM 676 C C . PHE A 1 90 ? 0.207 -9.265 -14.725 1.00 91.06 90 PHE A C 1
ATOM 678 O O . PHE A 1 90 ? -0.470 -9.297 -13.700 1.00 91.06 90 PHE A O 1
ATOM 685 N N . TRP A 1 91 ? 1.383 -8.631 -14.773 1.00 94.00 91 TRP A N 1
ATOM 686 C CA . TRP A 1 91 ? 1.969 -7.940 -13.625 1.00 94.00 91 TRP A CA 1
ATOM 687 C C . TRP A 1 91 ? 1.272 -6.616 -13.312 1.00 94.00 91 TRP A C 1
ATOM 689 O O . TRP A 1 91 ? 1.209 -6.253 -12.141 1.00 94.00 91 TRP A O 1
ATOM 699 N N . GLN A 1 92 ? 0.723 -5.933 -14.321 1.00 95.31 92 GLN A N 1
ATOM 700 C CA . GLN A 1 92 ? -0.125 -4.752 -14.117 1.00 95.31 92 GLN A CA 1
ATOM 701 C C . GLN A 1 92 ? -1.372 -5.120 -13.312 1.00 95.31 92 GLN A C 1
ATOM 703 O O . GLN A 1 92 ? -1.595 -4.546 -12.251 1.00 95.31 92 GLN A O 1
ATOM 708 N N . ALA A 1 93 ? -2.091 -6.166 -13.733 1.00 95.88 93 ALA A N 1
ATOM 709 C CA . ALA A 1 93 ? -3.287 -6.634 -13.036 1.00 95.88 93 ALA A CA 1
ATOM 710 C C . ALA A 1 93 ? -3.001 -7.032 -11.575 1.00 95.88 93 ALA A C 1
ATOM 712 O O . ALA A 1 93 ? -3.785 -6.739 -10.674 1.00 95.88 93 ALA A O 1
ATOM 713 N N . TRP A 1 94 ? -1.860 -7.680 -11.314 1.00 97.00 94 TRP A N 1
ATOM 714 C CA . TRP A 1 94 ? -1.461 -8.031 -9.946 1.00 97.00 94 TRP A CA 1
ATOM 715 C C . TRP A 1 94 ? -1.083 -6.806 -9.117 1.00 97.00 94 TRP A C 1
ATOM 717 O O . TRP A 1 94 ? -1.423 -6.742 -7.937 1.00 97.00 94 TRP A O 1
ATOM 727 N N . ALA A 1 95 ? -0.371 -5.846 -9.710 1.00 97.12 95 ALA A N 1
ATOM 728 C CA . ALA A 1 95 ? -0.006 -4.604 -9.042 1.00 97.12 95 ALA A CA 1
ATOM 729 C C . ALA A 1 95 ? -1.255 -3.802 -8.648 1.00 97.12 95 ALA A C 1
ATOM 731 O O . ALA A 1 95 ? -1.374 -3.388 -7.499 1.00 97.12 95 ALA A O 1
ATOM 732 N N . GLU A 1 96 ? -2.221 -3.659 -9.552 1.00 97.50 96 GLU A N 1
ATOM 733 C CA . GLU A 1 96 ? -3.492 -2.987 -9.272 1.00 97.50 96 GLU A CA 1
ATOM 734 C C . GLU A 1 96 ? -4.269 -3.693 -8.155 1.00 97.50 96 GLU A C 1
ATOM 736 O O . GLU A 1 96 ? -4.580 -3.071 -7.137 1.00 97.50 96 GLU A O 1
ATOM 741 N N . ALA A 1 97 ? -4.501 -5.006 -8.282 1.00 97.62 97 ALA A N 1
ATOM 742 C CA . ALA A 1 97 ? -5.289 -5.782 -7.321 1.00 97.62 97 ALA A CA 1
ATOM 743 C C . ALA A 1 97 ? -4.690 -5.803 -5.902 1.00 97.62 97 ALA A C 1
ATOM 745 O O . ALA A 1 97 ? -5.418 -5.847 -4.912 1.00 97.62 97 ALA A O 1
ATOM 746 N N . LEU A 1 98 ? -3.360 -5.772 -5.785 1.00 98.00 98 LEU A N 1
ATOM 747 C CA . LEU A 1 98 ? -2.651 -5.848 -4.504 1.00 98.00 98 LEU A CA 1
ATOM 748 C C . LEU A 1 98 ? -2.216 -4.476 -3.969 1.00 98.00 98 LEU A C 1
ATOM 750 O O . LEU A 1 98 ? -1.620 -4.404 -2.893 1.00 98.00 98 LEU A O 1
ATOM 754 N N . SER A 1 99 ? -2.501 -3.392 -4.693 1.00 97.94 99 SER A N 1
ATOM 755 C CA . SER A 1 99 ? -2.037 -2.033 -4.375 1.00 97.94 99 SER A CA 1
ATOM 756 C C . SER A 1 99 ? -2.517 -1.522 -3.015 1.00 97.94 99 SER A C 1
ATOM 758 O O . SER A 1 99 ? -1.815 -0.746 -2.365 1.00 97.94 99 SER A O 1
ATOM 760 N N . VAL A 1 100 ? -3.678 -1.992 -2.550 1.00 97.75 100 VAL A N 1
ATOM 761 C CA . VAL A 1 100 ? -4.264 -1.597 -1.261 1.00 97.75 100 VAL A CA 1
ATOM 762 C C . VAL A 1 100 ? -3.656 -2.326 -0.064 1.00 97.75 100 VAL A C 1
ATOM 764 O O . VAL A 1 100 ? -3.854 -1.884 1.066 1.00 97.75 100 VAL A O 1
ATOM 767 N N . LEU A 1 101 ? -2.933 -3.433 -0.273 1.00 97.31 101 LEU A N 1
ATOM 768 C CA . LEU A 1 101 ? -2.395 -4.231 0.828 1.00 97.31 101 LEU A CA 1
ATOM 769 C C . LEU A 1 101 ? -1.329 -3.468 1.623 1.00 97.31 101 LEU A C 1
ATOM 771 O O . LEU A 1 101 ? -0.576 -2.652 1.092 1.00 97.31 101 LEU A O 1
ATOM 775 N N . ILE A 1 102 ? -1.209 -3.802 2.907 1.00 93.81 102 ILE A N 1
ATOM 776 C CA . ILE A 1 102 ? -0.209 -3.225 3.810 1.00 93.81 102 ILE A CA 1
ATOM 777 C C . ILE A 1 102 ? 0.924 -4.244 4.005 1.00 93.81 102 ILE A C 1
ATOM 779 O O . ILE A 1 102 ? 0.645 -5.384 4.382 1.00 93.81 102 ILE A O 1
ATOM 783 N N . PRO A 1 103 ? 2.198 -3.897 3.729 1.00 92.88 103 PRO A N 1
ATOM 784 C CA . PRO A 1 103 ? 3.298 -4.841 3.896 1.00 92.88 103 PRO A CA 1
ATOM 785 C C . PRO A 1 103 ? 3.519 -5.260 5.363 1.00 92.88 103 PRO A C 1
ATOM 787 O O . PRO A 1 103 ? 3.423 -4.408 6.250 1.00 92.88 103 PRO A O 1
ATOM 790 N N . PRO A 1 104 ? 3.945 -6.512 5.626 1.00 93.94 104 PRO A N 1
ATOM 791 C CA . PRO A 1 104 ? 4.139 -7.597 4.660 1.00 93.94 104 PRO A CA 1
ATOM 792 C C . PRO A 1 104 ? 2.824 -8.232 4.181 1.00 93.94 104 PRO A C 1
ATOM 794 O O . PRO A 1 104 ? 2.005 -8.669 4.981 1.00 93.94 104 PRO A O 1
ATOM 797 N N . PHE A 1 105 ? 2.689 -8.406 2.867 1.00 94.62 105 PHE A N 1
ATOM 798 C CA . PHE A 1 105 ? 1.582 -9.094 2.205 1.00 94.62 105 PHE A CA 1
ATOM 799 C C . PHE A 1 105 ? 1.666 -10.599 2.479 1.00 94.62 105 PHE A C 1
ATOM 801 O O . PHE A 1 105 ? 2.616 -11.255 2.025 1.00 94.62 105 PHE A O 1
ATOM 808 N N . PRO A 1 106 ? 0.708 -11.188 3.212 1.00 92.75 106 PRO A N 1
ATOM 809 C CA . PRO A 1 106 ? 0.722 -12.618 3.461 1.00 92.75 106 PRO A CA 1
ATOM 810 C C . PRO A 1 106 ? 0.341 -13.387 2.196 1.00 92.75 106 PRO A C 1
ATOM 812 O O . PRO A 1 106 ? -0.650 -13.064 1.543 1.00 92.75 106 PRO A O 1
ATOM 815 N N . LEU A 1 107 ? 1.084 -14.451 1.882 1.00 93.44 107 LEU A N 1
ATOM 816 C CA . LEU A 1 107 ? 0.842 -15.252 0.679 1.00 93.44 107 LEU A CA 1
ATOM 817 C C . LEU A 1 107 ? -0.605 -15.792 0.581 1.00 93.44 107 LEU A C 1
ATOM 819 O O . LEU A 1 107 ? -1.176 -15.665 -0.500 1.00 93.44 107 LEU A O 1
ATOM 823 N N . PRO A 1 108 ? -1.242 -16.310 1.658 1.00 94.12 108 PRO A N 1
ATOM 824 C CA . PRO A 1 108 ? -2.641 -16.747 1.583 1.00 94.12 108 PRO A CA 1
ATOM 825 C C . PRO A 1 108 ? -3.616 -15.619 1.210 1.00 94.12 108 PRO A C 1
ATOM 827 O O . PRO A 1 108 ? -4.572 -15.845 0.475 1.00 94.12 108 PRO A O 1
ATOM 830 N N . VAL A 1 109 ? -3.349 -14.391 1.668 1.00 95.88 109 VAL A N 1
ATOM 831 C CA . VAL A 1 109 ? -4.182 -13.216 1.369 1.00 95.88 109 VAL A CA 1
ATOM 832 C C . VAL A 1 109 ? -4.002 -12.796 -0.086 1.00 95.88 109 VAL A C 1
ATOM 834 O O . VAL A 1 109 ? -4.991 -12.599 -0.785 1.00 95.88 109 VAL A O 1
ATOM 837 N N . MET A 1 110 ? -2.755 -12.731 -0.569 1.00 96.75 110 MET A N 1
ATOM 838 C CA . MET A 1 110 ? -2.474 -12.440 -1.979 1.00 96.75 110 MET A CA 1
ATOM 839 C C . MET A 1 110 ? -3.140 -13.467 -2.901 1.00 96.75 110 MET A C 1
ATOM 841 O O . MET A 1 110 ? -3.772 -13.087 -3.881 1.00 96.75 110 MET A O 1
ATOM 845 N N . ALA A 1 111 ? -3.026 -14.759 -2.579 1.00 96.62 111 ALA A N 1
ATOM 846 C CA . ALA A 1 111 ? -3.627 -15.832 -3.365 1.00 96.62 111 ALA A CA 1
ATOM 847 C C . ALA A 1 111 ? -5.154 -15.712 -3.417 1.00 96.62 111 ALA A C 1
ATOM 849 O O . ALA A 1 111 ? -5.740 -15.828 -4.489 1.00 96.62 111 ALA A O 1
ATOM 850 N N . CYS A 1 112 ? -5.785 -15.413 -2.279 1.00 97.38 112 CYS A N 1
ATOM 851 C CA . CYS A 1 112 ? -7.223 -15.188 -2.196 1.00 97.38 112 CYS A CA 1
ATOM 852 C C . CYS A 1 112 ? -7.682 -14.009 -3.073 1.00 97.38 112 CYS A C 1
ATOM 854 O O . CYS A 1 112 ? -8.611 -14.180 -3.860 1.00 97.38 112 CYS A O 1
ATOM 856 N N . ILE A 1 113 ? -7.003 -12.856 -3.002 1.00 97.56 113 ILE A N 1
ATOM 857 C CA . ILE A 1 113 ? -7.339 -11.663 -3.806 1.00 97.56 113 ILE A CA 1
ATOM 858 C C . ILE A 1 113 ? -7.186 -11.942 -5.303 1.00 97.56 113 ILE A C 1
ATOM 860 O O . ILE A 1 113 ? -8.032 -11.556 -6.104 1.00 97.56 113 ILE A O 1
ATOM 864 N N . LEU A 1 114 ? -6.119 -12.645 -5.682 1.00 96.44 114 LEU A N 1
ATOM 865 C CA . LEU A 1 114 ? -5.817 -12.974 -7.075 1.00 96.44 114 LEU A CA 1
ATOM 866 C C . LEU A 1 114 ? -6.613 -14.182 -7.605 1.00 96.44 114 LEU A C 1
ATOM 868 O O . LEU A 1 114 ? -6.428 -14.572 -8.757 1.00 96.44 114 LEU A O 1
ATOM 872 N N . GLY A 1 115 ? -7.466 -14.804 -6.783 1.00 95.62 115 GLY A N 1
ATOM 873 C CA . GLY A 1 115 ? -8.238 -15.988 -7.167 1.00 95.62 115 GLY A CA 1
ATOM 874 C C . GLY A 1 115 ? -7.381 -17.229 -7.454 1.00 95.62 115 GLY A C 1
ATOM 875 O O . GLY A 1 115 ? -7.797 -18.108 -8.211 1.00 95.62 115 GLY A O 1
ATOM 876 N N . ILE A 1 116 ? -6.182 -17.312 -6.874 1.00 95.62 116 ILE A N 1
ATOM 877 C CA . ILE A 1 116 ? -5.259 -18.435 -7.051 1.00 95.62 116 ILE A CA 1
ATOM 878 C C . ILE A 1 116 ? -5.722 -19.612 -6.193 1.00 95.62 116 ILE A C 1
ATOM 880 O O . ILE A 1 116 ? -5.909 -19.500 -4.981 1.00 95.62 116 ILE A O 1
ATOM 884 N N . ARG A 1 117 ? -5.901 -20.768 -6.835 1.00 92.12 117 ARG A N 1
ATOM 885 C CA . ARG A 1 117 ? -6.296 -22.010 -6.161 1.00 92.12 117 ARG A CA 1
ATOM 886 C C . ARG A 1 117 ? -5.107 -22.606 -5.418 1.00 92.12 117 ARG A C 1
ATOM 888 O O . ARG A 1 117 ? -3.965 -22.445 -5.835 1.00 92.12 117 ARG A O 1
ATOM 895 N N . GLU A 1 118 ? -5.384 -23.401 -4.389 1.00 87.00 118 GLU A N 1
ATOM 896 C CA . GLU A 1 118 ? -4.346 -24.069 -3.593 1.00 87.00 118 GLU A CA 1
ATOM 897 C C . GLU A 1 118 ? -3.375 -24.904 -4.450 1.00 87.00 118 GLU A C 1
ATOM 899 O O . GLU A 1 118 ? -2.165 -24.853 -4.247 1.00 87.00 118 GLU A O 1
ATOM 904 N N . ALA A 1 119 ? -3.888 -25.595 -5.476 1.00 90.62 119 ALA A N 1
ATOM 905 C CA . ALA A 1 119 ? -3.077 -26.380 -6.412 1.00 90.62 119 ALA A CA 1
ATOM 906 C C . ALA A 1 119 ? -2.081 -25.537 -7.237 1.00 90.62 119 ALA A C 1
ATOM 908 O O . ALA A 1 119 ? -1.056 -26.057 -7.672 1.00 90.62 119 ALA A O 1
ATOM 909 N N . ASP A 1 120 ? -2.360 -24.245 -7.425 1.00 94.50 120 ASP A N 1
ATOM 910 C CA . ASP A 1 120 ? -1.559 -23.322 -8.237 1.00 94.50 120 ASP A CA 1
ATOM 911 C C . ASP A 1 120 ? -0.605 -22.464 -7.369 1.00 94.50 120 ASP A C 1
ATOM 913 O O . ASP A 1 120 ? 0.133 -21.620 -7.881 1.00 94.50 120 ASP A O 1
ATOM 917 N N . MET A 1 121 ? -0.571 -22.690 -6.048 1.00 91.44 121 MET A N 1
ATOM 918 C CA . MET A 1 121 ? 0.227 -21.902 -5.096 1.00 91.44 121 MET A CA 1
ATOM 919 C C . MET A 1 121 ? 1.732 -21.995 -5.349 1.00 91.44 121 MET A C 1
ATOM 921 O O . MET A 1 121 ? 2.431 -20.987 -5.268 1.00 91.44 121 MET A O 1
ATOM 925 N N . THR A 1 122 ? 2.246 -23.184 -5.673 1.00 92.88 122 THR A N 1
ATOM 926 C CA . THR A 1 122 ? 3.673 -23.368 -5.985 1.00 92.88 122 THR A CA 1
ATOM 927 C C . THR A 1 122 ? 4.072 -22.526 -7.191 1.00 92.88 122 THR A C 1
ATOM 929 O O . THR A 1 122 ? 5.065 -21.802 -7.138 1.00 92.88 122 THR A O 1
ATOM 932 N N . LEU A 1 123 ? 3.238 -22.542 -8.233 1.00 92.12 123 LEU A N 1
ATOM 933 C CA . LEU A 1 123 ? 3.458 -21.756 -9.438 1.00 92.12 123 LEU A CA 1
ATOM 934 C C . LEU A 1 123 ? 3.425 -20.253 -9.126 1.00 92.12 123 LEU A C 1
ATOM 936 O O . LEU A 1 123 ? 4.301 -19.517 -9.573 1.00 92.12 123 LEU A O 1
ATOM 940 N N . MET A 1 124 ? 2.469 -19.790 -8.315 1.00 93.62 124 MET A N 1
ATOM 941 C CA . MET A 1 124 ? 2.420 -18.397 -7.851 1.00 93.62 124 MET A CA 1
ATOM 942 C C . MET A 1 124 ? 3.706 -17.988 -7.118 1.00 93.62 124 MET A C 1
ATOM 944 O O . MET A 1 124 ? 4.240 -16.908 -7.373 1.00 93.62 124 MET A O 1
ATOM 948 N N . ILE A 1 125 ? 4.219 -18.834 -6.220 1.00 92.19 125 ILE A N 1
ATOM 949 C CA . ILE A 1 125 ? 5.460 -18.559 -5.483 1.00 92.19 125 ILE A CA 1
ATOM 950 C C . ILE A 1 125 ? 6.644 -18.439 -6.447 1.00 92.19 125 ILE A C 1
ATOM 952 O O . ILE A 1 125 ? 7.434 -17.506 -6.310 1.00 92.19 125 ILE A O 1
ATOM 956 N N . GLU A 1 126 ? 6.762 -19.344 -7.419 1.00 91.69 126 GLU A N 1
ATOM 957 C CA . GLU A 1 126 ? 7.817 -19.299 -8.439 1.00 91.69 126 GLU A CA 1
ATOM 958 C C . GLU A 1 126 ? 7.757 -17.998 -9.253 1.00 91.69 126 GLU A C 1
ATOM 960 O O . GLU A 1 126 ? 8.778 -17.327 -9.420 1.00 91.69 126 GLU A O 1
ATOM 965 N N . HIS A 1 127 ? 6.558 -17.569 -9.668 1.00 91.50 127 HIS A N 1
ATOM 966 C CA . HIS A 1 127 ? 6.370 -16.290 -10.362 1.00 91.50 127 HIS A CA 1
ATOM 967 C C . HIS A 1 127 ? 6.791 -15.099 -9.492 1.00 91.50 127 HIS A C 1
ATOM 969 O O . HIS A 1 127 ? 7.485 -14.200 -9.967 1.00 91.50 127 HIS A O 1
ATOM 975 N N . LEU A 1 128 ? 6.408 -15.088 -8.211 1.00 92.75 128 LEU A N 1
ATOM 976 C CA . LEU A 1 128 ? 6.771 -14.015 -7.281 1.00 92.75 128 LEU A CA 1
ATOM 977 C C . LEU A 1 128 ? 8.279 -13.948 -7.013 1.00 92.75 128 LEU A C 1
ATOM 979 O O . LEU A 1 128 ? 8.805 -12.855 -6.823 1.00 92.75 128 LEU A O 1
ATOM 983 N N . GLN A 1 129 ? 8.988 -15.080 -7.012 1.00 88.00 129 GLN A N 1
ATOM 984 C CA . GLN A 1 129 ? 10.443 -15.107 -6.814 1.00 88.00 129 GLN A CA 1
ATOM 985 C C . GLN A 1 129 ? 11.217 -14.466 -7.974 1.00 88.00 129 GLN A C 1
ATOM 987 O O . GLN A 1 129 ? 12.267 -13.872 -7.741 1.00 88.00 129 GLN A O 1
ATOM 992 N N . GLY A 1 130 ? 10.698 -14.561 -9.201 1.00 84.19 130 GLY A N 1
ATOM 993 C CA . GLY A 1 130 ? 11.266 -13.912 -10.386 1.00 84.19 130 GLY A CA 1
ATOM 994 C C . GLY A 1 130 ? 10.732 -12.501 -10.658 1.00 84.19 130 GLY A C 1
ATOM 995 O O . GLY A 1 130 ? 11.100 -11.897 -11.665 1.00 84.19 130 GLY A O 1
ATOM 996 N N . SER A 1 131 ? 9.844 -11.977 -9.808 1.00 87.56 131 SER A N 1
ATOM 997 C CA . SER A 1 131 ? 9.173 -10.699 -10.043 1.00 87.56 131 SER A CA 1
ATOM 998 C C . SER A 1 131 ? 10.108 -9.509 -9.816 1.00 87.56 131 SER A C 1
ATOM 1000 O O . SER A 1 131 ? 10.821 -9.434 -8.818 1.00 87.56 131 SER A O 1
ATOM 1002 N N . SER A 1 132 ? 10.058 -8.525 -10.716 1.00 86.06 132 SER A N 1
ATOM 1003 C CA . SER A 1 132 ? 10.621 -7.188 -10.483 1.00 86.06 132 SER A CA 1
ATOM 1004 C C . SER A 1 132 ? 9.642 -6.246 -9.771 1.00 86.06 132 SER A C 1
ATOM 1006 O O . SER A 1 132 ? 10.044 -5.169 -9.333 1.00 86.06 132 SER A O 1
ATOM 1008 N N . VAL A 1 133 ? 8.369 -6.643 -9.652 1.00 92.69 133 VAL A N 1
ATOM 1009 C CA . VAL A 1 133 ? 7.281 -5.843 -9.066 1.00 92.69 133 VAL A CA 1
ATOM 1010 C C . VAL A 1 133 ? 7.152 -6.104 -7.577 1.00 92.69 133 VAL A C 1
ATOM 1012 O O . VAL A 1 133 ? 6.954 -5.168 -6.805 1.00 92.69 133 VAL A O 1
ATOM 1015 N N . PHE A 1 134 ? 7.301 -7.361 -7.165 1.00 95.75 134 PHE A N 1
ATOM 1016 C CA . PHE A 1 134 ? 7.189 -7.780 -5.774 1.00 95.75 134 PHE A CA 1
ATOM 1017 C C . PHE A 1 134 ? 8.515 -8.322 -5.263 1.00 95.75 134 PHE A C 1
ATOM 1019 O O . PHE A 1 134 ? 9.256 -8.985 -5.980 1.00 95.75 134 PHE A O 1
ATOM 1026 N N . ARG A 1 135 ? 8.798 -8.074 -3.986 1.00 94.88 135 ARG A N 1
ATOM 1027 C CA . ARG A 1 135 ? 9.950 -8.643 -3.286 1.00 94.88 135 ARG A CA 1
ATOM 1028 C C . ARG A 1 135 ? 9.499 -9.401 -2.053 1.00 94.88 135 ARG A C 1
ATOM 1030 O O . ARG A 1 135 ? 8.553 -9.000 -1.376 1.00 94.88 135 ARG A O 1
ATOM 1037 N N . ARG A 1 136 ? 10.217 -10.471 -1.728 1.00 94.25 136 ARG A N 1
ATOM 1038 C CA . ARG A 1 136 ? 10.038 -11.195 -0.469 1.00 94.25 136 ARG A CA 1
ATOM 1039 C C . ARG A 1 136 ? 10.712 -10.428 0.668 1.00 94.25 136 ARG A C 1
ATOM 1041 O O . ARG A 1 136 ? 11.854 -9.995 0.518 1.00 94.25 136 ARG A O 1
ATOM 1048 N N . LEU A 1 137 ? 10.023 -10.272 1.796 1.00 91.75 137 LEU A N 1
ATOM 1049 C CA . LEU A 1 137 ? 10.571 -9.582 2.964 1.00 91.75 137 LEU A CA 1
ATOM 1050 C C . LEU A 1 137 ? 11.271 -10.551 3.936 1.00 91.75 137 LEU A C 1
ATOM 1052 O O . LEU A 1 137 ? 10.879 -11.723 4.036 1.00 91.75 137 LEU A O 1
ATOM 1056 N N . PRO A 1 138 ? 12.292 -10.081 4.683 1.00 85.88 138 PRO A N 1
ATOM 1057 C CA . PRO A 1 138 ? 12.831 -10.820 5.822 1.00 85.88 138 PRO A CA 1
ATOM 1058 C C . PRO A 1 138 ? 11.717 -11.117 6.833 1.00 85.88 138 PRO A C 1
ATOM 1060 O O . PRO A 1 138 ? 10.935 -10.235 7.170 1.00 85.88 138 PRO A O 1
ATOM 1063 N N . GLY A 1 139 ? 11.626 -12.361 7.307 1.00 78.06 139 GLY A N 1
ATOM 1064 C CA . GLY A 1 139 ? 10.538 -12.795 8.198 1.00 78.06 139 GLY A CA 1
ATOM 1065 C C . GLY A 1 139 ? 9.283 -13.314 7.482 1.00 78.06 139 GLY A C 1
ATOM 1066 O O . GLY A 1 139 ? 8.397 -13.853 8.140 1.00 78.06 139 GLY A O 1
ATOM 1067 N N . GLY A 1 140 ? 9.235 -13.253 6.147 1.00 84.12 140 GLY A N 1
ATOM 1068 C CA . GLY A 1 140 ? 8.148 -13.807 5.339 1.00 84.12 140 GLY A CA 1
ATOM 1069 C C . GLY A 1 140 ? 7.196 -12.750 4.777 1.00 84.12 140 GLY A C 1
ATOM 1070 O O . GLY A 1 140 ? 7.284 -11.567 5.089 1.00 84.12 140 GLY A O 1
ATOM 1071 N N . GLY A 1 141 ? 6.295 -13.199 3.901 1.00 90.31 141 GLY A N 1
ATOM 1072 C CA . GLY A 1 141 ? 5.420 -12.315 3.132 1.00 90.31 141 GLY A CA 1
ATOM 1073 C C . GLY A 1 141 ? 6.147 -11.541 2.029 1.00 90.31 141 GLY A C 1
ATOM 1074 O O . GLY A 1 141 ? 7.340 -11.738 1.766 1.00 90.31 141 GLY A O 1
ATOM 1075 N N . PHE A 1 142 ? 5.389 -10.680 1.362 1.00 95.19 142 PHE A N 1
ATOM 1076 C CA . PHE A 1 142 ? 5.837 -9.906 0.210 1.00 95.19 142 PHE A CA 1
ATOM 1077 C C . PHE A 1 142 ? 5.563 -8.416 0.400 1.00 95.19 142 PHE A C 1
ATOM 1079 O O . PHE A 1 142 ? 4.855 -7.997 1.305 1.00 95.19 142 PHE A O 1
ATOM 1086 N N . ALA A 1 143 ? 6.150 -7.597 -0.451 1.00 96.56 143 ALA A N 1
ATOM 1087 C CA . ALA A 1 143 ? 5.802 -6.195 -0.612 1.00 96.56 143 ALA A CA 1
ATOM 1088 C C . ALA A 1 143 ? 6.045 -5.815 -2.066 1.00 96.56 143 ALA A C 1
ATOM 1090 O O . ALA A 1 143 ? 6.720 -6.554 -2.791 1.00 96.56 143 ALA A O 1
ATOM 1091 N N . PHE A 1 144 ? 5.593 -4.635 -2.476 1.00 96.81 144 PHE A N 1
ATOM 1092 C CA . PHE A 1 144 ? 6.146 -4.038 -3.684 1.00 96.81 144 PHE A CA 1
ATOM 1093 C C . PHE A 1 144 ? 7.665 -3.890 -3.552 1.00 96.81 144 PHE A C 1
ATOM 1095 O O . PHE A 1 144 ? 8.204 -3.566 -2.486 1.00 96.81 144 PHE A O 1
ATOM 1102 N N . ALA A 1 145 ? 8.366 -4.143 -4.653 1.00 92.88 145 ALA A N 1
ATOM 1103 C CA . ALA A 1 145 ? 9.794 -3.906 -4.763 1.00 92.88 145 ALA A CA 1
ATOM 1104 C C . ALA A 1 145 ? 10.113 -2.417 -4.564 1.00 92.88 145 ALA A C 1
ATOM 1106 O O . ALA A 1 145 ? 11.137 -2.095 -3.961 1.00 92.88 145 ALA A O 1
ATOM 1107 N N . HIS A 1 146 ? 9.204 -1.534 -4.996 1.00 91.62 146 HIS A N 1
ATOM 1108 C CA . HIS A 1 146 ? 9.294 -0.093 -4.800 1.00 91.62 146 HIS A CA 1
ATOM 1109 C C . HIS A 1 146 ? 7.947 0.514 -4.380 1.00 91.62 146 HIS A C 1
ATOM 1111 O O . HIS A 1 146 ? 6.930 0.268 -5.027 1.00 91.62 146 HIS A O 1
ATOM 1117 N N . SER A 1 147 ? 7.936 1.335 -3.325 1.00 91.81 147 SER A N 1
ATOM 1118 C CA . SER A 1 147 ? 6.707 1.931 -2.774 1.00 91.81 147 SER A CA 1
ATOM 1119 C C . SER A 1 147 ? 6.029 2.913 -3.729 1.00 91.81 147 SER A C 1
ATOM 1121 O O . SER A 1 147 ? 4.806 2.956 -3.756 1.00 91.81 147 SER A O 1
ATOM 1123 N N . LEU A 1 148 ? 6.789 3.649 -4.552 1.00 92.38 148 LEU A N 1
ATOM 1124 C CA . LEU A 1 148 ? 6.198 4.563 -5.544 1.00 92.38 148 LEU A CA 1
ATOM 1125 C C . LEU A 1 148 ? 5.313 3.833 -6.560 1.00 92.38 148 LEU A C 1
ATOM 1127 O O . LEU A 1 148 ? 4.290 4.368 -6.963 1.00 92.38 148 LEU A O 1
ATOM 1131 N N . LEU A 1 149 ? 5.660 2.596 -6.933 1.00 94.12 149 LEU A N 1
ATOM 1132 C CA . LEU A 1 149 ? 4.827 1.808 -7.842 1.00 94.12 149 LEU A CA 1
ATOM 1133 C C . LEU A 1 149 ? 3.504 1.408 -7.177 1.00 94.12 149 LEU A C 1
ATOM 1135 O O . LEU A 1 149 ? 2.455 1.482 -7.811 1.00 94.12 149 LEU A O 1
ATOM 1139 N N . GLN A 1 150 ? 3.547 1.022 -5.897 1.00 96.62 150 GLN A N 1
ATOM 1140 C CA . GLN A 1 150 ? 2.335 0.748 -5.124 1.00 96.62 150 GLN A CA 1
ATOM 1141 C C . GLN A 1 150 ? 1.454 1.995 -5.021 1.00 96.62 150 GLN A C 1
ATOM 1143 O O . GLN A 1 150 ? 0.247 1.918 -5.239 1.00 96.62 150 GLN A O 1
ATOM 1148 N N . GLU A 1 151 ? 2.067 3.133 -4.697 1.00 95.69 151 GLU A N 1
ATOM 1149 C CA . GLU A 1 151 ? 1.372 4.406 -4.548 1.00 95.69 151 GLU A CA 1
ATOM 1150 C C . GLU A 1 151 ? 0.708 4.833 -5.854 1.00 95.69 151 GLU A C 1
ATOM 1152 O O . GLU A 1 151 ? -0.471 5.166 -5.847 1.00 95.69 151 GLU A O 1
ATOM 1157 N N . TYR A 1 152 ? 1.430 4.742 -6.971 1.00 95.69 152 TYR A N 1
ATOM 1158 C CA . TYR A 1 152 ? 0.891 5.015 -8.299 1.00 95.69 152 TYR A CA 1
ATOM 1159 C C . TYR A 1 152 ? -0.330 4.143 -8.601 1.00 95.69 152 TYR A C 1
ATOM 1161 O O . TYR A 1 152 ? -1.368 4.658 -9.010 1.00 95.69 152 TYR A O 1
ATOM 1169 N N . CYS A 1 153 ? -0.253 2.833 -8.344 1.00 96.56 153 CYS A N 1
ATOM 1170 C CA . CYS A 1 153 ? -1.401 1.946 -8.547 1.00 96.56 153 CYS A CA 1
ATOM 1171 C C . CYS A 1 153 ? -2.587 2.381 -7.678 1.00 96.56 153 CYS A C 1
ATOM 1173 O O . CYS A 1 153 ? -3.703 2.482 -8.169 1.00 96.56 153 CYS A O 1
ATOM 1175 N N . ARG A 1 154 ? -2.336 2.704 -6.404 1.00 95.94 154 ARG A N 1
ATOM 1176 C CA . ARG A 1 154 ? -3.371 3.121 -5.452 1.00 95.94 154 ARG A CA 1
ATOM 1177 C C . ARG A 1 154 ? -4.028 4.453 -5.826 1.00 95.94 154 ARG A C 1
ATOM 1179 O O . ARG A 1 154 ? -5.231 4.595 -5.642 1.00 95.94 154 ARG A O 1
ATOM 1186 N N . GLN A 1 155 ? -3.261 5.420 -6.327 1.00 95.31 155 GLN A N 1
ATOM 1187 C CA . GLN A 1 155 ? -3.768 6.741 -6.719 1.00 95.31 155 GLN A CA 1
ATOM 1188 C C . GLN A 1 155 ? -4.603 6.709 -8.001 1.00 95.31 155 GLN A C 1
ATOM 1190 O O . GLN A 1 155 ? -5.461 7.568 -8.180 1.00 95.31 155 GLN A O 1
ATOM 1195 N N . ASN A 1 156 ? -4.373 5.722 -8.868 1.00 95.75 156 ASN A N 1
ATOM 1196 C CA . ASN A 1 156 ? -5.143 5.549 -10.099 1.00 95.75 156 ASN A CA 1
ATOM 1197 C C . ASN A 1 156 ? -6.445 4.762 -9.910 1.00 95.75 156 ASN A C 1
ATOM 1199 O O . ASN A 1 156 ? -7.230 4.669 -10.851 1.00 95.75 156 ASN A O 1
ATOM 1203 N N . LEU A 1 157 ? -6.701 4.227 -8.713 1.00 96.56 157 LEU A N 1
ATOM 1204 C CA . LEU A 1 157 ? -7.995 3.636 -8.391 1.00 96.56 157 LEU A CA 1
ATOM 1205 C C . LEU A 1 157 ? -9.056 4.730 -8.266 1.00 96.56 157 LEU A C 1
ATOM 1207 O O . LEU A 1 157 ? -8.863 5.739 -7.581 1.00 96.56 157 LEU A O 1
ATOM 1211 N N . SER A 1 158 ? -10.229 4.491 -8.843 1.00 97.50 158 SER A N 1
ATOM 1212 C CA . SER A 1 158 ? -11.421 5.243 -8.465 1.00 97.50 158 SER A CA 1
ATOM 1213 C C . SER A 1 158 ? -11.775 4.997 -6.992 1.00 97.50 158 SER A C 1
ATOM 1215 O O . SER A 1 158 ? -11.351 4.021 -6.363 1.00 97.50 158 SER A O 1
ATOM 1217 N N . ALA A 1 159 ? -12.594 5.884 -6.421 1.00 96.75 159 ALA A N 1
ATOM 1218 C CA . ALA A 1 159 ? -13.050 5.732 -5.042 1.00 96.75 159 ALA A CA 1
ATOM 1219 C C . ALA A 1 159 ? -13.782 4.394 -4.816 1.00 96.75 159 ALA A C 1
ATOM 1221 O O . ALA A 1 159 ? -13.570 3.755 -3.787 1.00 96.75 159 ALA A O 1
ATOM 1222 N N . ASP A 1 160 ? -14.591 3.957 -5.784 1.00 97.94 160 ASP A N 1
ATOM 1223 C CA . ASP A 1 160 ? -15.364 2.716 -5.689 1.00 97.94 160 ASP A CA 1
ATOM 1224 C C . ASP A 1 160 ? -14.469 1.476 -5.821 1.00 97.94 160 ASP A C 1
ATOM 1226 O O . ASP A 1 160 ? -14.630 0.519 -5.064 1.00 97.94 160 ASP A O 1
ATOM 1230 N N . GLU A 1 161 ? -13.473 1.502 -6.714 1.00 98.12 161 GLU A N 1
ATOM 1231 C CA . GLU A 1 161 ? -12.480 0.422 -6.830 1.00 98.12 161 GLU A CA 1
ATOM 1232 C C . GLU A 1 161 ? -11.640 0.294 -5.561 1.00 98.12 161 GLU A C 1
ATOM 1234 O O . GLU A 1 161 ? -11.424 -0.813 -5.071 1.00 98.12 161 GLU A O 1
ATOM 1239 N N . SER A 1 162 ? -11.211 1.419 -4.985 1.00 97.94 162 SER A N 1
ATOM 1240 C CA . SER A 1 162 ? -10.472 1.429 -3.723 1.00 97.94 162 SER A CA 1
ATOM 1241 C C . SER A 1 162 ? -11.295 0.815 -2.586 1.00 97.94 162 SER A C 1
ATOM 1243 O O . SER A 1 162 ? -10.792 -0.039 -1.851 1.00 97.94 162 SER A O 1
ATOM 1245 N N . VAL A 1 163 ? -12.578 1.176 -2.475 1.00 98.50 163 VAL A N 1
ATOM 1246 C CA . VAL A 1 163 ? -13.505 0.583 -1.498 1.00 98.50 163 VAL A CA 1
ATOM 1247 C C . VAL A 1 163 ? -13.655 -0.925 -1.727 1.00 98.50 163 VAL A C 1
ATOM 1249 O O . VAL A 1 163 ? -13.494 -1.704 -0.787 1.00 98.50 163 VAL A O 1
ATOM 1252 N N . ALA A 1 164 ? -13.898 -1.353 -2.969 1.00 98.44 164 ALA A N 1
ATOM 1253 C CA . ALA A 1 164 ? -14.098 -2.761 -3.310 1.00 98.44 164 ALA A CA 1
ATOM 1254 C C . ALA A 1 164 ? 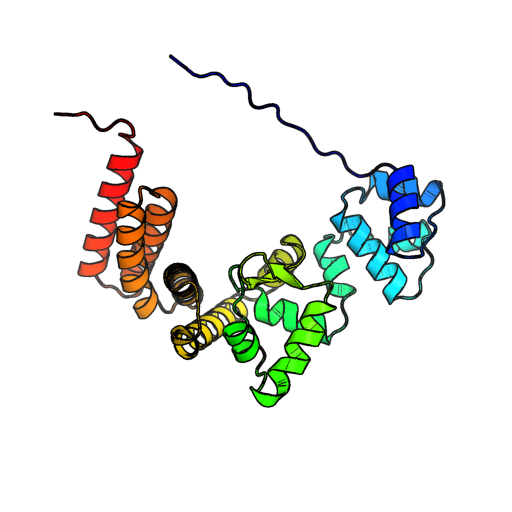-12.847 -3.619 -3.052 1.00 98.44 164 ALA A C 1
ATOM 1256 O O . ALA A 1 164 ? -12.951 -4.715 -2.498 1.00 98.44 164 ALA A O 1
ATOM 1257 N N . LEU A 1 165 ? -11.658 -3.119 -3.402 1.00 98.56 165 LEU A N 1
ATOM 1258 C CA . LEU A 1 165 ? -10.396 -3.815 -3.149 1.00 98.56 165 LEU A CA 1
ATOM 1259 C C . LEU A 1 165 ? -10.104 -3.933 -1.652 1.00 98.56 165 LEU A C 1
ATOM 1261 O O . LEU A 1 165 ? -9.661 -4.988 -1.200 1.00 98.56 165 LEU A O 1
ATOM 1265 N N . ASN A 1 166 ? -10.386 -2.892 -0.863 1.00 98.62 166 ASN A N 1
ATOM 1266 C CA . ASN A 1 166 ? -10.247 -2.967 0.591 1.00 98.62 166 ASN A CA 1
ATOM 1267 C C . ASN A 1 166 ? -11.235 -3.969 1.208 1.00 98.62 166 ASN A C 1
ATOM 1269 O O . ASN A 1 166 ? -10.829 -4.751 2.066 1.00 98.62 166 ASN A O 1
ATOM 1273 N N . ALA A 1 167 ? -12.484 -4.016 0.735 1.00 98.62 167 ALA A N 1
ATOM 1274 C CA . ALA A 1 167 ? -13.461 -5.009 1.183 1.00 98.62 167 ALA A CA 1
ATOM 1275 C C . ALA A 1 167 ? -12.991 -6.441 0.867 1.00 98.62 167 ALA A C 1
ATOM 1277 O O . ALA A 1 167 ? -12.971 -7.305 1.743 1.00 98.62 167 ALA A O 1
ATOM 1278 N N . GLY A 1 168 ? -12.515 -6.681 -0.361 1.00 98.38 168 GLY A N 1
ATOM 1279 C CA . GLY A 1 168 ? -11.960 -7.976 -0.759 1.00 98.38 168 GLY A CA 1
ATOM 1280 C C . GLY A 1 168 ? -10.719 -8.374 0.049 1.00 98.38 168 GLY A C 1
ATOM 1281 O O . GLY A 1 168 ? -10.576 -9.532 0.445 1.00 98.38 168 GLY A O 1
ATOM 1282 N N . ALA A 1 169 ? -9.836 -7.418 0.351 1.00 98.50 169 ALA A N 1
ATOM 1283 C CA . ALA A 1 169 ? -8.673 -7.658 1.199 1.00 98.50 169 ALA A CA 1
ATOM 1284 C C . ALA A 1 169 ? -9.075 -8.030 2.634 1.00 98.50 169 ALA A C 1
ATOM 1286 O O . ALA A 1 169 ? -8.528 -8.991 3.184 1.00 98.50 169 ALA A O 1
ATOM 1287 N N . ALA A 1 170 ? -10.050 -7.326 3.220 1.00 98.31 170 ALA A N 1
ATOM 1288 C CA . ALA A 1 170 ? -10.586 -7.642 4.541 1.00 98.31 170 ALA A CA 1
ATOM 1289 C C . ALA A 1 170 ? -11.160 -9.068 4.592 1.00 98.31 170 ALA A C 1
ATOM 1291 O O . ALA A 1 170 ? -10.750 -9.861 5.442 1.00 98.31 170 ALA A O 1
ATOM 1292 N N . ASP A 1 171 ? -12.006 -9.434 3.626 1.00 98.38 171 ASP A N 1
ATOM 1293 C CA . ASP A 1 171 ? -12.583 -10.779 3.510 1.00 98.38 171 ASP A CA 1
ATOM 1294 C C . ASP A 1 171 ? -11.500 -11.866 3.414 1.00 98.38 171 ASP A C 1
ATOM 1296 O O . ASP A 1 171 ? -11.565 -12.908 4.078 1.00 98.38 171 ASP A O 1
ATOM 1300 N N . CYS A 1 172 ? -10.471 -11.635 2.597 1.00 98.12 172 CYS A N 1
ATOM 1301 C CA . CYS A 1 172 ? -9.364 -12.572 2.432 1.00 98.12 172 CYS A CA 1
ATOM 1302 C C . CYS A 1 172 ? -8.517 -12.723 3.704 1.00 98.12 172 CYS A C 1
ATOM 1304 O O . CYS A 1 172 ? -8.069 -13.835 4.013 1.00 98.12 172 CYS A O 1
ATOM 1306 N N . ILE A 1 173 ? -8.318 -11.641 4.462 1.00 97.25 173 ILE A N 1
ATOM 1307 C CA . ILE A 1 173 ? -7.641 -11.674 5.765 1.00 97.25 173 ILE A CA 1
ATOM 1308 C C . ILE A 1 173 ? -8.478 -12.447 6.786 1.00 97.25 173 ILE A C 1
ATOM 1310 O O . ILE A 1 173 ? -7.931 -13.315 7.466 1.00 97.25 173 ILE A O 1
ATOM 1314 N N . GLU A 1 174 ? -9.788 -12.197 6.871 1.00 96.44 174 GLU A N 1
ATOM 1315 C CA . GLU A 1 174 ? -10.692 -12.903 7.790 1.00 96.44 174 GLU A CA 1
ATOM 1316 C C . GLU A 1 174 ? -10.667 -14.419 7.541 1.00 96.44 174 GLU A C 1
ATOM 1318 O O . GLU A 1 174 ? -10.435 -15.201 8.468 1.00 96.44 174 GLU A O 1
ATOM 1323 N N . ARG A 1 175 ? -10.800 -14.848 6.278 1.00 95.69 175 ARG A N 1
ATOM 1324 C CA . ARG A 1 175 ? -10.756 -16.274 5.893 1.00 95.69 175 ARG A CA 1
ATOM 1325 C C . ARG A 1 175 ? -9.411 -16.926 6.197 1.00 95.69 175 ARG A C 1
ATOM 1327 O O . ARG A 1 175 ? -9.354 -18.088 6.603 1.00 95.69 175 ARG A O 1
ATOM 1334 N N . SER A 1 176 ? -8.328 -16.176 6.022 1.00 93.75 176 SER A N 1
ATOM 1335 C CA . SER A 1 176 ? -6.965 -16.690 6.163 1.00 93.75 176 SER A CA 1
ATOM 1336 C C . SER A 1 176 ? -6.384 -16.502 7.561 1.00 93.75 176 SER A C 1
ATOM 1338 O O . SER A 1 176 ? -5.255 -16.921 7.788 1.00 93.75 176 SER A O 1
ATOM 1340 N N . MET A 1 177 ? -7.120 -15.905 8.508 1.00 93.56 177 MET A N 1
ATOM 1341 C CA . MET A 1 177 ? -6.597 -15.454 9.807 1.00 93.56 177 MET A CA 1
ATOM 1342 C C . MET A 1 177 ? -5.851 -16.551 10.586 1.00 93.56 177 MET A C 1
ATOM 1344 O O . MET A 1 177 ? -4.853 -16.282 11.249 1.00 93.56 177 MET A O 1
ATOM 1348 N N . HIS A 1 178 ? -6.303 -17.802 10.472 1.00 91.56 178 HIS A N 1
ATOM 1349 C CA . HIS A 1 178 ? -5.700 -18.971 11.118 1.00 91.56 178 HIS A CA 1
ATOM 1350 C C . HIS A 1 178 ? -4.326 -19.372 10.545 1.00 91.56 178 HIS A C 1
ATOM 1352 O O . HIS A 1 178 ? -3.578 -20.091 11.202 1.00 91.56 178 HIS A O 1
ATOM 1358 N N . LEU A 1 179 ? -3.986 -18.897 9.345 1.00 90.06 179 LEU A N 1
ATOM 1359 C CA . LEU A 1 179 ? -2.721 -19.151 8.650 1.00 90.06 179 LEU A CA 1
ATOM 1360 C C . LEU A 1 179 ? -1.716 -18.002 8.816 1.00 90.06 179 LEU A C 1
ATOM 1362 O O . LEU A 1 179 ? -0.583 -18.105 8.344 1.00 90.06 179 LEU A O 1
ATOM 1366 N N . LEU A 1 180 ? -2.116 -16.886 9.437 1.00 90.00 180 LEU A N 1
ATOM 1367 C CA . LEU A 1 180 ? -1.291 -15.682 9.508 1.00 90.00 180 LEU A CA 1
ATOM 1368 C C . LEU A 1 180 ? -0.358 -15.726 10.731 1.00 90.00 180 LEU A C 1
ATOM 1370 O O . LEU A 1 180 ? -0.836 -15.753 11.866 1.00 90.00 180 LEU A O 1
ATOM 1374 N N . PRO A 1 181 ? 0.975 -15.676 10.537 1.00 77.81 181 PRO A N 1
ATOM 1375 C CA . PRO A 1 181 ? 1.936 -15.842 11.630 1.00 77.81 181 PRO A CA 1
ATOM 1376 C C . PRO A 1 181 ? 1.970 -14.644 12.591 1.00 77.81 181 PRO A C 1
ATOM 1378 O O . PRO A 1 181 ? 2.294 -14.802 13.766 1.00 77.81 181 PRO A O 1
ATOM 1381 N N . MET A 1 182 ? 1.620 -13.441 12.120 1.00 83.56 182 MET A N 1
ATOM 1382 C CA . MET A 1 182 ? 1.638 -12.205 12.910 1.00 83.56 182 MET A CA 1
ATOM 1383 C C . MET A 1 182 ? 0.223 -11.689 13.163 1.00 83.56 182 MET A C 1
ATOM 1385 O O . MET A 1 182 ? -0.254 -10.778 12.488 1.00 83.56 182 MET A O 1
ATOM 1389 N N . ARG A 1 183 ? -0.448 -12.254 14.172 1.00 87.69 183 ARG A N 1
ATOM 1390 C CA . ARG A 1 183 ? -1.861 -11.955 14.452 1.00 87.69 183 ARG A CA 1
ATOM 1391 C C . ARG A 1 183 ? -2.144 -10.473 14.721 1.00 87.69 183 ARG A C 1
ATOM 1393 O O . ARG A 1 183 ? -3.152 -9.969 14.249 1.00 87.69 183 ARG A O 1
ATOM 1400 N N . LEU A 1 184 ? -1.271 -9.759 15.439 1.00 90.44 184 LEU A N 1
ATOM 1401 C CA . LEU A 1 184 ? -1.471 -8.322 15.688 1.00 90.44 184 LEU A CA 1
ATOM 1402 C C . LEU A 1 184 ? -1.388 -7.499 14.395 1.00 90.44 184 LEU A C 1
ATOM 1404 O O . LEU A 1 184 ? -2.230 -6.638 14.176 1.00 90.44 184 LEU A O 1
ATOM 1408 N N . HIS A 1 185 ? -0.413 -7.794 13.530 1.00 89.81 185 HIS A N 1
ATOM 1409 C CA . HIS A 1 185 ? -0.285 -7.124 12.236 1.00 89.81 185 HIS A CA 1
ATOM 1410 C C . HIS A 1 185 ? -1.480 -7.433 11.324 1.00 89.81 185 HIS A C 1
ATOM 1412 O O . HIS A 1 185 ? -2.018 -6.529 10.697 1.00 89.81 185 HIS A O 1
ATOM 1418 N N . ALA A 1 186 ? -1.947 -8.685 11.306 1.00 93.81 186 ALA A N 1
ATOM 1419 C CA . ALA A 1 186 ? -3.145 -9.065 10.565 1.00 93.81 186 ALA A CA 1
ATOM 1420 C C . ALA A 1 186 ? -4.391 -8.299 11.041 1.00 93.81 186 ALA A C 1
ATOM 1422 O O . ALA A 1 186 ? -5.152 -7.815 10.212 1.00 93.81 186 ALA A O 1
ATOM 1423 N N . LEU A 1 187 ? -4.574 -8.141 12.358 1.00 95.94 187 LEU A N 1
ATOM 1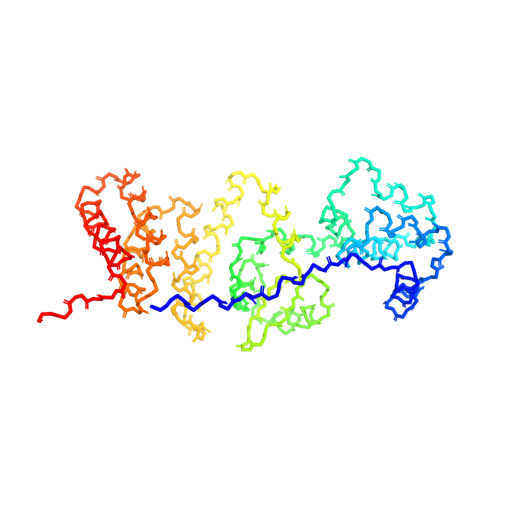424 C CA . LEU A 1 187 ? -5.676 -7.351 12.918 1.00 95.94 187 LEU A CA 1
ATOM 1425 C C . LEU A 1 187 ? -5.550 -5.861 12.576 1.00 95.94 187 LEU A C 1
ATOM 1427 O O . LEU A 1 187 ? -6.548 -5.243 12.227 1.00 95.94 187 LEU A O 1
ATOM 1431 N N . LEU A 1 188 ? -4.338 -5.299 12.623 1.00 95.69 188 LEU A N 1
ATOM 1432 C CA . LEU A 1 188 ? -4.086 -3.918 12.204 1.00 95.69 188 LEU A CA 1
ATOM 1433 C C . LEU A 1 188 ? -4.438 -3.704 10.726 1.00 95.69 188 LEU A C 1
ATOM 1435 O O . LEU A 1 188 ? -5.139 -2.753 10.387 1.00 95.69 188 LEU A O 1
ATOM 1439 N N . SER A 1 189 ? -3.983 -4.609 9.855 1.00 96.00 189 SER A N 1
ATOM 1440 C CA . SER A 1 189 ? -4.309 -4.563 8.430 1.00 96.00 189 SER A CA 1
ATOM 1441 C C . SER A 1 189 ? -5.814 -4.697 8.209 1.00 96.00 189 SER A C 1
ATOM 1443 O O . SER A 1 189 ? -6.380 -3.941 7.427 1.00 96.00 189 SER A O 1
ATOM 1445 N N . LEU A 1 190 ? -6.473 -5.607 8.932 1.00 97.69 190 LEU A N 1
ATOM 1446 C CA . LEU A 1 190 ? -7.917 -5.816 8.850 1.00 97.69 190 LEU A CA 1
ATOM 1447 C C . LEU A 1 190 ? -8.707 -4.564 9.256 1.00 97.69 190 LEU A C 1
ATOM 1449 O O . LEU A 1 190 ? -9.623 -4.173 8.543 1.00 97.69 190 LEU A O 1
ATOM 1453 N N . ALA A 1 191 ? -8.324 -3.902 10.350 1.00 98.12 191 ALA A N 1
ATOM 1454 C CA . ALA A 1 191 ? -8.963 -2.667 10.807 1.00 98.12 191 ALA A CA 1
ATOM 1455 C C . ALA A 1 191 ? -8.853 -1.539 9.773 1.00 98.12 191 ALA A C 1
ATOM 1457 O O . ALA A 1 191 ? -9.826 -0.828 9.517 1.00 98.12 191 ALA A O 1
ATOM 1458 N N . CYS A 1 192 ? -7.679 -1.412 9.147 1.00 97.75 192 CYS A N 1
ATOM 1459 C CA . CYS A 1 192 ? -7.442 -0.442 8.085 1.00 97.75 192 CYS A CA 1
ATOM 1460 C C . CYS A 1 192 ? -8.291 -0.748 6.842 1.00 97.75 192 CYS A C 1
ATOM 1462 O O . CYS A 1 192 ? -8.908 0.153 6.276 1.00 97.75 192 CYS A O 1
ATOM 1464 N N . HIS A 1 193 ? -8.374 -2.020 6.441 1.00 98.50 193 HIS A N 1
ATOM 1465 C CA . HIS A 1 193 ? -9.187 -2.425 5.298 1.00 98.50 193 HIS A CA 1
ATOM 1466 C C . HIS A 1 193 ? -10.683 -2.233 5.546 1.00 98.50 193 HIS A C 1
ATOM 1468 O O . HIS A 1 193 ? -11.340 -1.672 4.679 1.00 98.50 193 HIS A O 1
ATOM 1474 N N . HIS A 1 194 ? -11.214 -2.583 6.723 1.00 98.62 194 HIS A N 1
ATOM 1475 C CA . HIS A 1 194 ? -12.616 -2.300 7.068 1.00 98.62 194 HIS A CA 1
ATOM 1476 C C . HIS A 1 194 ? -12.923 -0.803 7.008 1.00 98.62 194 HIS A C 1
ATOM 1478 O O . HIS A 1 194 ? -13.897 -0.392 6.380 1.00 98.62 194 HIS A O 1
ATOM 1484 N N . PHE A 1 195 ? -12.044 0.031 7.575 1.00 98.62 195 PHE A N 1
ATOM 1485 C CA . PHE A 1 195 ? -12.207 1.484 7.538 1.00 98.62 195 PHE A CA 1
ATOM 1486 C C . PHE A 1 195 ? -12.220 2.034 6.101 1.00 98.62 195 PHE A C 1
ATOM 1488 O O . PHE A 1 195 ? -13.110 2.800 5.733 1.00 98.62 195 PHE A O 1
ATOM 1495 N N . ASN A 1 196 ? -11.266 1.615 5.264 1.00 98.12 196 ASN A N 1
ATOM 1496 C CA . ASN A 1 196 ? -11.167 2.065 3.871 1.00 98.12 196 ASN A CA 1
ATOM 1497 C C . ASN A 1 196 ? -12.262 1.473 2.968 1.00 98.12 196 ASN A C 1
ATOM 1499 O O . ASN A 1 196 ? -12.654 2.105 1.989 1.00 98.12 196 ASN A O 1
ATOM 1503 N N . ALA A 1 197 ? -12.788 0.296 3.312 1.00 98.38 197 ALA A N 1
ATOM 1504 C CA . ALA A 1 197 ? -13.962 -0.309 2.687 1.00 98.38 197 ALA A CA 1
ATOM 1505 C C . ALA A 1 197 ? -15.278 0.367 3.107 1.00 98.38 197 ALA A C 1
ATOM 1507 O O . ALA A 1 197 ? -16.334 0.024 2.581 1.00 98.38 197 ALA A O 1
ATOM 1508 N N . ARG A 1 198 ? -15.226 1.326 4.045 1.00 98.12 198 ARG A N 1
ATOM 1509 C CA . ARG A 1 198 ? -16.397 1.970 4.661 1.00 98.12 198 ARG A CA 1
ATOM 1510 C C . ARG A 1 198 ? -17.323 0.983 5.380 1.00 98.12 198 ARG A C 1
ATOM 1512 O O . ARG A 1 198 ? -18.490 1.292 5.610 1.00 98.12 198 ARG A O 1
ATOM 1519 N N . ASP A 1 199 ? -16.798 -0.174 5.782 1.00 98.06 199 ASP A N 1
ATOM 1520 C CA . ASP A 1 199 ? -17.464 -1.084 6.714 1.00 98.06 199 ASP A CA 1
ATOM 1521 C C . ASP A 1 199 ? -17.232 -0.560 8.137 1.00 98.06 199 ASP A C 1
ATOM 1523 O O . ASP A 1 199 ? -16.414 -1.065 8.911 1.00 98.06 199 ASP A O 1
ATOM 1527 N N . TYR A 1 200 ? -17.891 0.559 8.443 1.00 98.38 200 TYR A N 1
ATOM 1528 C CA . TYR A 1 200 ? -17.693 1.278 9.698 1.00 98.38 200 TYR A CA 1
ATOM 1529 C C . TYR A 1 200 ? -18.169 0.480 10.913 1.00 98.38 200 TYR A C 1
ATOM 1531 O O . TYR A 1 200 ? -17.609 0.656 11.992 1.00 98.38 200 TYR A O 1
ATOM 1539 N N . GLU A 1 201 ? -19.128 -0.433 10.736 1.00 96.00 201 GLU A N 1
ATOM 1540 C CA . GLU A 1 201 ? -19.557 -1.351 11.794 1.00 96.00 201 GLU A CA 1
ATOM 1541 C C . GLU A 1 201 ? -18.399 -2.260 12.218 1.00 96.00 201 GLU A C 1
ATOM 1543 O O . GLU A 1 201 ? -18.038 -2.289 13.395 1.00 96.00 201 GLU A O 1
ATOM 1548 N N . LYS A 1 202 ? -17.739 -2.941 11.269 1.00 96.25 202 LYS A N 1
ATOM 1549 C CA . LYS A 1 202 ? -16.577 -3.783 11.596 1.00 96.25 202 LYS A CA 1
ATOM 1550 C C . LYS A 1 202 ? -15.334 -2.974 11.970 1.00 96.25 202 LYS A C 1
ATOM 1552 O O . LYS A 1 202 ? -14.507 -3.439 12.760 1.00 96.25 202 LYS A O 1
ATOM 1557 N N . ALA A 1 203 ? -15.165 -1.779 11.402 1.00 98.06 203 ALA A N 1
ATOM 1558 C CA . ALA A 1 203 ? -13.999 -0.943 11.658 1.00 98.06 203 ALA A CA 1
ATOM 1559 C C . ALA A 1 203 ? -14.001 -0.350 13.073 1.00 98.06 203 ALA A C 1
ATOM 1561 O O . ALA A 1 203 ? -12.932 -0.270 13.679 1.00 98.06 203 ALA A O 1
ATOM 1562 N N . ALA A 1 204 ? -15.153 0.085 13.592 1.00 96.94 204 ALA A N 1
ATOM 1563 C CA . ALA A 1 204 ? -15.230 0.879 14.817 1.00 96.94 204 ALA A CA 1
ATOM 1564 C C . ALA A 1 204 ? -14.661 0.144 16.040 1.00 96.94 204 ALA A C 1
ATOM 1566 O O . ALA A 1 204 ? -13.693 0.613 16.649 1.00 96.94 204 ALA A O 1
ATOM 1567 N N . ASP A 1 205 ? -15.212 -1.030 16.354 1.00 94.44 205 ASP A N 1
ATOM 1568 C CA . ASP A 1 205 ? -14.810 -1.820 17.522 1.00 94.44 205 ASP A CA 1
ATOM 1569 C C . ASP A 1 205 ? -13.357 -2.282 17.420 1.00 94.44 205 ASP A C 1
ATOM 1571 O O . ASP A 1 205 ? -12.582 -2.157 18.374 1.00 94.44 205 ASP A O 1
ATOM 1575 N N . LEU A 1 206 ? -12.956 -2.769 16.241 1.00 97.69 206 LEU A N 1
ATOM 1576 C CA . LEU A 1 206 ? -11.606 -3.279 16.035 1.00 97.69 206 LEU A CA 1
ATOM 1577 C C . LEU A 1 206 ? -10.556 -2.166 16.165 1.00 97.69 206 LEU A C 1
ATOM 1579 O O . LEU A 1 206 ? -9.518 -2.372 16.796 1.00 97.69 206 LEU A O 1
ATOM 1583 N N . ASN A 1 207 ? -10.823 -0.975 15.619 1.00 98.44 207 ASN A N 1
ATOM 1584 C CA . ASN A 1 207 ? -9.934 0.176 15.771 1.00 98.44 207 ASN A CA 1
ATOM 1585 C C . ASN A 1 207 ? -9.858 0.655 17.226 1.00 98.44 207 ASN A C 1
ATOM 1587 O O . ASN A 1 207 ? -8.765 0.962 17.708 1.00 98.44 207 ASN A O 1
ATOM 1591 N N . LEU A 1 208 ? -10.981 0.678 17.950 1.00 97.56 208 LEU A N 1
ATOM 1592 C CA . LEU A 1 208 ? -11.001 1.069 19.359 1.00 97.56 208 LEU A CA 1
ATOM 1593 C C . LEU A 1 208 ? -10.167 0.103 20.217 1.00 97.56 208 LEU A C 1
ATOM 1595 O O . LEU A 1 208 ? -9.301 0.537 20.985 1.00 97.56 208 LEU A O 1
ATOM 1599 N N . GLU A 1 209 ? -10.371 -1.203 20.027 1.00 97.62 209 GLU A N 1
ATOM 1600 C CA . GLU A 1 209 ? -9.649 -2.260 20.736 1.00 97.62 209 GLU A CA 1
ATOM 1601 C C . GLU A 1 209 ? -8.143 -2.224 20.438 1.00 97.62 209 GLU A C 1
ATOM 1603 O O . GLU A 1 209 ? -7.308 -2.293 21.349 1.00 97.62 209 GLU A O 1
ATOM 1608 N N . LEU A 1 210 ? -7.768 -2.101 19.160 1.00 98.12 210 LEU A N 1
ATOM 1609 C CA . LEU A 1 210 ? -6.366 -1.988 18.770 1.00 98.12 210 LEU A CA 1
ATOM 1610 C C . LEU A 1 210 ? -5.741 -0.705 19.322 1.00 98.12 210 LEU A C 1
ATOM 1612 O O . LEU A 1 210 ? -4.614 -0.763 19.812 1.00 98.12 210 LEU A O 1
ATOM 1616 N N . GLY A 1 211 ? -6.468 0.415 19.328 1.00 97.69 211 GLY A N 1
ATOM 1617 C CA . GLY A 1 211 ? -6.006 1.667 19.923 1.00 97.69 211 GLY A CA 1
ATOM 1618 C C . GLY A 1 211 ? -5.583 1.491 21.385 1.00 97.69 211 GLY A C 1
ATOM 1619 O O . GLY A 1 211 ? -4.481 1.891 21.762 1.00 97.69 211 GLY A O 1
ATOM 1620 N N . LEU A 1 212 ? -6.382 0.779 22.186 1.00 97.00 212 LEU A N 1
ATOM 1621 C CA . LEU A 1 212 ? -6.046 0.466 23.578 1.00 97.00 212 LEU A CA 1
ATOM 1622 C C . LEU A 1 212 ? -4.818 -0.454 23.683 1.00 97.00 212 LEU A C 1
ATOM 1624 O O . LEU A 1 212 ? -3.955 -0.276 24.545 1.00 97.00 212 LEU A O 1
ATOM 1628 N N . ARG A 1 213 ? -4.705 -1.443 22.791 1.00 96.75 213 ARG A N 1
ATOM 1629 C CA . ARG A 1 213 ? -3.552 -2.357 22.745 1.00 96.75 213 ARG A CA 1
ATOM 1630 C C . ARG A 1 213 ? -2.247 -1.634 22.397 1.00 96.75 213 ARG A C 1
ATOM 1632 O O . ARG A 1 213 ? -1.204 -2.050 22.898 1.00 96.75 213 ARG A O 1
ATOM 1639 N N . TYR A 1 214 ? -2.279 -0.623 21.531 1.00 96.56 214 TYR A N 1
ATOM 1640 C CA . TYR A 1 214 ? -1.107 0.191 21.185 1.00 96.56 214 TYR A CA 1
ATOM 1641 C C . TYR A 1 214 ? -0.783 1.217 22.277 1.00 96.56 214 TYR A C 1
ATOM 1643 O O . TYR A 1 214 ? 0.385 1.365 22.625 1.00 96.56 214 TYR A O 1
ATOM 1651 N N . TYR A 1 215 ? -1.798 1.797 22.928 1.00 96.44 215 TYR A N 1
ATOM 1652 C CA . TYR A 1 215 ? -1.611 2.631 24.121 1.00 96.44 215 TYR A CA 1
ATOM 1653 C C . TYR A 1 215 ? -0.847 1.886 25.223 1.00 96.44 215 TYR A C 1
ATOM 1655 O O . TYR A 1 215 ? 0.132 2.395 25.757 1.00 96.44 215 TYR A O 1
ATOM 1663 N N . ASN A 1 216 ? -1.234 0.639 25.512 1.00 95.62 216 ASN A N 1
ATOM 1664 C CA . ASN A 1 216 ? -0.560 -0.198 26.513 1.00 95.62 216 ASN A CA 1
ATOM 1665 C C . ASN A 1 216 ? 0.874 -0.606 26.122 1.00 95.62 216 ASN A C 1
ATOM 1667 O O . ASN A 1 216 ? 1.606 -1.132 26.955 1.00 95.62 216 ASN A O 1
ATOM 1671 N N . ARG A 1 217 ? 1.264 -0.410 24.857 1.00 95.56 217 ARG A N 1
ATOM 1672 C CA . ARG A 1 217 ? 2.638 -0.591 24.364 1.00 95.56 217 ARG A CA 1
ATOM 1673 C C . ARG A 1 217 ? 3.411 0.724 24.276 1.00 95.56 217 ARG A C 1
ATOM 1675 O O . ARG A 1 217 ? 4.517 0.715 23.753 1.00 95.56 217 ARG A O 1
ATOM 1682 N N . GLU A 1 218 ? 2.821 1.819 24.753 1.00 95.62 218 GLU A N 1
ATOM 1683 C CA . GLU A 1 218 ? 3.377 3.176 24.697 1.00 95.62 218 GLU A CA 1
ATOM 1684 C C . GLU A 1 218 ? 3.616 3.692 23.267 1.00 95.62 218 GLU A C 1
ATOM 1686 O O . GLU A 1 218 ? 4.273 4.708 23.059 1.00 95.62 218 GLU A O 1
ATOM 1691 N N . ASP A 1 219 ? 3.022 3.033 22.268 1.00 96.06 219 ASP A N 1
ATOM 1692 C CA . ASP A 1 219 ? 2.994 3.495 20.883 1.00 96.06 219 ASP A CA 1
ATOM 1693 C C . ASP A 1 219 ? 1.766 4.394 20.700 1.00 96.06 219 ASP A C 1
ATOM 1695 O O . ASP A 1 219 ? 0.702 3.998 20.203 1.00 96.06 219 ASP A O 1
ATOM 1699 N N . TYR A 1 220 ? 1.898 5.608 21.231 1.00 96.56 220 TYR A N 1
ATOM 1700 C CA . TYR A 1 220 ? 0.809 6.575 21.300 1.00 96.56 220 TYR A CA 1
ATOM 1701 C C . TYR A 1 220 ? 0.409 7.123 19.927 1.00 96.56 220 TYR A C 1
ATOM 1703 O O . TYR A 1 220 ? -0.761 7.450 19.734 1.00 96.56 220 TYR A O 1
ATOM 1711 N N . ASP A 1 221 ? 1.331 7.165 18.963 1.00 96.50 221 ASP A N 1
ATOM 1712 C CA . ASP A 1 221 ? 1.036 7.600 17.596 1.00 96.50 221 ASP A CA 1
ATOM 1713 C C . ASP A 1 221 ? 0.095 6.611 16.898 1.00 96.50 221 ASP A C 1
ATOM 1715 O O . ASP A 1 221 ? -0.953 7.010 16.373 1.00 96.50 221 ASP A O 1
ATOM 1719 N N . ALA A 1 222 ? 0.399 5.307 16.962 1.00 96.19 222 ALA A N 1
ATOM 1720 C CA . ALA A 1 222 ? -0.490 4.277 16.431 1.00 96.19 222 ALA A CA 1
ATOM 1721 C C . ALA A 1 222 ? -1.824 4.238 17.193 1.00 96.19 222 ALA A C 1
ATOM 1723 O O . ALA A 1 222 ? -2.890 4.172 16.574 1.00 96.19 222 ALA A O 1
ATOM 1724 N N . ALA A 1 223 ? -1.785 4.340 18.528 1.00 98.00 223 ALA A N 1
ATOM 1725 C CA . ALA A 1 223 ? -2.989 4.378 19.356 1.00 98.00 223 ALA A CA 1
ATOM 1726 C C . ALA A 1 223 ? -3.919 5.537 18.967 1.00 98.00 223 ALA A C 1
ATOM 1728 O O . ALA A 1 223 ? -5.137 5.355 18.858 1.00 98.00 223 ALA A O 1
ATOM 1729 N N . LEU A 1 224 ? -3.354 6.723 18.727 1.00 98.19 224 LEU A N 1
ATOM 1730 C CA . LEU A 1 224 ? -4.099 7.915 18.342 1.00 98.19 224 LEU A CA 1
ATOM 1731 C C . LEU A 1 224 ? -4.699 7.781 16.941 1.00 98.19 224 LEU A C 1
ATOM 1733 O O . LEU A 1 224 ? -5.861 8.139 16.745 1.00 98.19 224 LEU A O 1
ATOM 1737 N N . MET A 1 225 ? -3.938 7.258 15.976 1.00 97.94 225 MET A N 1
ATOM 1738 C CA . MET A 1 225 ? -4.427 7.013 14.616 1.00 97.94 225 MET A CA 1
ATOM 1739 C C . MET A 1 225 ? -5.638 6.068 14.621 1.00 97.94 225 MET A C 1
ATOM 1741 O O . MET A 1 225 ? -6.681 6.409 14.063 1.00 97.94 225 MET A O 1
ATOM 1745 N N . LEU A 1 226 ? -5.524 4.928 15.305 1.00 98.50 226 LEU A N 1
ATOM 1746 C CA . LEU A 1 226 ? -6.593 3.930 15.416 1.00 98.50 226 LEU A CA 1
ATOM 1747 C C . LEU A 1 226 ? -7.827 4.503 16.117 1.00 98.50 226 LEU A C 1
ATOM 1749 O O . LEU A 1 226 ? -8.949 4.384 15.634 1.00 98.50 226 LEU A O 1
ATOM 1753 N N . THR A 1 227 ? -7.625 5.217 17.224 1.00 98.50 227 THR A N 1
ATOM 1754 C CA . THR A 1 227 ? -8.738 5.818 17.970 1.00 98.50 227 THR A CA 1
ATOM 1755 C C . THR A 1 227 ? -9.471 6.880 17.139 1.00 98.50 227 THR A C 1
ATOM 1757 O O . THR A 1 227 ? -10.693 6.974 17.204 1.00 98.50 227 THR A O 1
ATOM 1760 N N . ARG A 1 228 ? -8.766 7.648 16.295 1.00 98.50 228 ARG A N 1
ATOM 1761 C CA . ARG A 1 228 ? -9.402 8.584 15.350 1.00 98.50 228 ARG A CA 1
ATOM 1762 C C . ARG A 1 228 ? -10.250 7.867 14.301 1.00 98.50 228 ARG A C 1
ATOM 1764 O O . ARG A 1 228 ? -11.343 8.334 14.001 1.00 98.50 228 ARG A O 1
ATOM 1771 N N . GLN A 1 229 ? -9.783 6.736 13.774 1.00 98.50 229 GLN A N 1
ATOM 1772 C CA . GLN A 1 229 ? -10.578 5.916 12.853 1.00 98.50 229 GLN A CA 1
ATOM 1773 C C . GLN A 1 229 ? -11.828 5.345 13.537 1.00 98.50 229 GLN A C 1
ATOM 1775 O O . GLN A 1 229 ? -12.896 5.328 12.926 1.00 98.50 229 GLN A O 1
ATOM 1780 N N . ALA A 1 230 ? -11.728 4.953 14.812 1.00 98.62 230 ALA A N 1
ATOM 1781 C CA . ALA A 1 230 ? -12.879 4.522 15.604 1.00 98.62 230 ALA A CA 1
ATOM 1782 C C . ALA A 1 230 ? -13.910 5.648 15.796 1.00 98.62 230 ALA A C 1
ATOM 1784 O O . ALA A 1 230 ? -15.093 5.404 15.592 1.00 98.62 230 ALA A O 1
ATOM 1785 N N . ILE A 1 231 ? -13.473 6.878 16.105 1.00 98.75 231 ILE A N 1
ATOM 1786 C CA . ILE A 1 231 ? -14.353 8.062 16.206 1.00 98.75 231 ILE A CA 1
ATOM 1787 C C . ILE A 1 231 ? -15.114 8.284 14.897 1.00 98.75 231 ILE A C 1
ATOM 1789 O O . ILE A 1 231 ? -16.339 8.329 14.909 1.00 98.75 231 ILE A O 1
ATOM 1793 N N . ILE A 1 232 ? -14.395 8.356 13.771 1.00 98.75 232 ILE A N 1
ATOM 1794 C CA . ILE A 1 232 ? -15.014 8.558 12.452 1.00 98.75 232 ILE A CA 1
ATOM 1795 C C . ILE A 1 232 ? -16.030 7.446 12.174 1.00 98.75 232 ILE A C 1
ATOM 1797 O O . ILE A 1 232 ? -17.144 7.721 11.746 1.00 98.75 232 ILE A O 1
ATOM 1801 N N . SER A 1 233 ? -15.673 6.191 12.450 1.00 98.62 233 SER A N 1
ATOM 1802 C CA . SER A 1 233 ? -16.575 5.056 12.230 1.00 98.62 233 SER A CA 1
ATOM 1803 C C . SER A 1 233 ? -17.836 5.158 13.099 1.00 98.62 233 SER A C 1
ATOM 1805 O O . SER A 1 233 ? -18.936 4.976 12.585 1.00 98.62 233 SER A O 1
ATOM 1807 N N . ALA A 1 234 ? -17.691 5.529 14.378 1.00 98.50 234 ALA A N 1
ATOM 1808 C CA . ALA A 1 234 ? -18.795 5.738 15.318 1.00 98.50 234 ALA A CA 1
ATOM 1809 C C . ALA A 1 234 ? -19.781 6.811 14.837 1.00 98.50 234 ALA A C 1
ATOM 1811 O O . ALA A 1 234 ? -20.995 6.626 14.913 1.00 98.50 234 ALA A O 1
ATOM 1812 N N . GLU A 1 235 ? -19.255 7.928 14.325 1.00 98.50 235 GLU A N 1
ATOM 1813 C CA . GLU A 1 235 ? -20.055 9.018 13.764 1.00 98.50 235 GLU A CA 1
ATOM 1814 C C . GLU A 1 235 ? -20.847 8.555 12.539 1.00 98.50 235 GLU A C 1
ATOM 1816 O O . GLU A 1 235 ? -22.030 8.871 12.422 1.00 98.50 235 GLU A O 1
ATOM 1821 N N . GLN A 1 236 ? -20.222 7.777 11.647 1.00 98.38 236 GLN A N 1
ATOM 1822 C CA . GLN A 1 236 ? -20.870 7.284 10.428 1.00 98.38 236 GLN A CA 1
ATOM 1823 C C . GLN A 1 236 ? -22.003 6.292 10.718 1.00 98.38 236 GLN A C 1
ATOM 1825 O O . GLN A 1 236 ? -23.021 6.322 10.029 1.00 98.38 236 GLN A O 1
ATOM 1830 N N . ILE A 1 237 ? -21.856 5.441 11.740 1.00 98.12 237 ILE A N 1
ATOM 1831 C CA . ILE A 1 237 ? -22.901 4.480 12.142 1.00 98.12 237 ILE A CA 1
ATOM 1832 C C . ILE A 1 237 ? -23.908 5.059 13.151 1.00 98.12 237 ILE A C 1
ATOM 1834 O O . ILE A 1 237 ? -24.924 4.430 13.435 1.00 98.12 237 ILE A O 1
ATOM 1838 N N . GLY A 1 238 ? -23.652 6.252 13.698 1.00 97.88 238 GLY A N 1
ATOM 1839 C CA . GLY A 1 238 ? -24.513 6.895 14.695 1.00 97.88 238 GLY A CA 1
ATOM 1840 C C . GLY A 1 238 ? -24.450 6.272 16.098 1.00 97.88 238 GLY A C 1
ATOM 1841 O O . GLY A 1 238 ? -25.381 6.456 16.887 1.00 97.88 238 GLY A O 1
ATOM 1842 N N . ASP A 1 239 ? -23.376 5.553 16.440 1.00 98.25 239 ASP A N 1
ATOM 1843 C CA . ASP A 1 239 ? -23.209 4.939 17.763 1.00 98.25 239 ASP A CA 1
ATOM 1844 C C . ASP A 1 239 ? -22.617 5.939 18.767 1.00 98.25 239 ASP A C 1
ATOM 1846 O O . ASP A 1 239 ? -21.403 6.105 18.912 1.00 98.25 239 ASP A O 1
ATOM 1850 N N . SER A 1 240 ? -23.509 6.601 19.504 1.00 98.06 240 SER A N 1
ATOM 1851 C CA . SER A 1 240 ? -23.136 7.577 20.536 1.00 98.06 240 SER A CA 1
ATOM 1852 C C . SER A 1 240 ? -22.328 6.992 21.704 1.00 98.06 240 SER A C 1
ATOM 1854 O O . SER A 1 240 ? -21.526 7.707 22.311 1.00 98.06 240 SER A O 1
ATOM 1856 N N . ALA A 1 241 ? -22.519 5.712 22.040 1.00 98.19 241 ALA A N 1
ATOM 1857 C CA . ALA A 1 241 ? -21.817 5.084 23.154 1.00 98.19 241 ALA A CA 1
ATOM 1858 C C . ALA A 1 241 ? -20.370 4.766 22.763 1.00 98.19 241 ALA A C 1
ATOM 1860 O O . ALA A 1 241 ? -19.446 5.065 23.531 1.00 98.19 241 ALA A O 1
ATOM 1861 N N . LEU A 1 242 ? -20.181 4.223 21.556 1.00 97.56 242 LEU A N 1
ATOM 1862 C CA . LEU A 1 242 ? -18.866 3.965 20.978 1.00 97.56 242 LEU A CA 1
ATOM 1863 C C . LEU A 1 242 ? -18.108 5.273 20.744 1.00 97.56 242 LEU A C 1
ATOM 1865 O O . LEU A 1 242 ? -16.947 5.374 21.142 1.00 97.56 242 LEU A O 1
ATOM 1869 N N . LEU A 1 243 ? -18.774 6.300 20.204 1.00 98.62 243 LEU A N 1
ATOM 1870 C CA . LEU A 1 243 ? -18.185 7.626 20.007 1.00 98.62 243 LEU A CA 1
ATOM 1871 C C . LEU A 1 243 ? -17.619 8.178 21.319 1.00 98.62 243 LEU A C 1
ATOM 1873 O O . LEU A 1 243 ? -16.432 8.490 21.405 1.00 98.62 243 LEU A O 1
ATOM 1877 N N . ALA A 1 244 ? -18.432 8.193 22.378 1.00 98.44 244 ALA A N 1
ATOM 1878 C CA . ALA A 1 244 ? -17.997 8.684 23.680 1.00 98.44 244 ALA A CA 1
ATOM 1879 C C . ALA A 1 244 ? -16.842 7.850 24.270 1.00 98.44 244 ALA A C 1
ATOM 1881 O O . ALA A 1 244 ? -15.994 8.382 24.988 1.00 98.44 244 ALA A O 1
ATOM 1882 N N . ALA A 1 245 ? -16.797 6.537 24.015 1.00 98.31 245 ALA A N 1
ATOM 1883 C CA . ALA A 1 245 ? -15.684 5.688 24.438 1.00 98.31 245 ALA A CA 1
ATOM 1884 C C . ALA A 1 245 ? -14.387 6.018 23.684 1.00 98.31 245 ALA A C 1
ATOM 1886 O O . ALA A 1 245 ? -13.340 6.173 24.318 1.00 98.31 245 ALA A O 1
ATOM 1887 N N . ALA A 1 246 ? -14.465 6.181 22.364 1.00 98.19 246 ALA A N 1
ATOM 1888 C CA . ALA A 1 246 ? -13.324 6.515 21.524 1.00 98.19 246 ALA A CA 1
ATOM 1889 C C . ALA A 1 246 ? -12.775 7.922 21.824 1.00 98.19 246 ALA A C 1
ATOM 1891 O O . ALA A 1 246 ? -11.562 8.101 21.925 1.00 98.19 246 ALA A O 1
ATOM 1892 N N . GLU A 1 247 ? -13.638 8.911 22.070 1.00 98.56 247 GLU A N 1
ATOM 1893 C CA . GLU A 1 247 ? -13.216 10.255 22.487 1.00 98.56 247 GLU A CA 1
ATOM 1894 C C . GLU A 1 247 ? -12.474 10.245 23.826 1.00 98.56 247 GLU A C 1
ATOM 1896 O O . GLU A 1 247 ? -11.380 10.802 23.924 1.00 98.56 247 GLU A O 1
ATOM 1901 N N . ARG A 1 248 ? -12.996 9.535 24.838 1.00 98.25 248 ARG A N 1
ATOM 1902 C CA . ARG A 1 248 ? -12.298 9.380 26.128 1.00 98.25 248 ARG A CA 1
ATOM 1903 C C . ARG A 1 248 ? -10.918 8.747 25.960 1.00 98.25 248 ARG A C 1
ATOM 1905 O O . ARG A 1 248 ? -9.964 9.167 26.613 1.00 98.25 248 ARG A O 1
ATOM 1912 N N . GLN A 1 249 ? -10.806 7.739 25.096 1.00 98.06 249 GLN A N 1
ATOM 1913 C CA . GLN A 1 249 ? -9.529 7.091 24.809 1.00 98.06 249 GLN A CA 1
ATOM 1914 C C . GLN A 1 249 ? -8.552 8.050 24.114 1.00 98.06 249 GLN A C 1
ATOM 1916 O O . GLN A 1 249 ? -7.386 8.108 24.500 1.00 98.06 249 GLN A O 1
ATOM 1921 N N . ARG A 1 250 ? -9.015 8.842 23.138 1.00 98.38 250 ARG A N 1
ATOM 1922 C CA . ARG A 1 250 ? -8.202 9.862 22.457 1.00 98.38 250 ARG A CA 1
ATOM 1923 C C . ARG A 1 250 ? -7.642 10.869 23.457 1.00 98.38 250 ARG A C 1
ATOM 1925 O O . ARG A 1 250 ? -6.445 11.144 23.425 1.00 98.38 250 ARG A O 1
ATOM 1932 N N . ASP A 1 251 ? -8.488 11.385 24.341 1.00 97.56 251 ASP A N 1
ATOM 1933 C CA . ASP A 1 251 ? -8.097 12.403 25.316 1.00 97.56 251 ASP A CA 1
ATOM 1934 C C . ASP A 1 251 ? -7.053 11.848 26.304 1.00 97.56 251 ASP A C 1
ATOM 1936 O O . ASP A 1 251 ? -6.055 12.510 26.598 1.00 97.56 251 ASP A O 1
ATOM 1940 N N . LEU A 1 252 ? -7.213 10.590 26.737 1.00 96.94 252 LEU A N 1
ATOM 1941 C CA . LEU A 1 252 ? -6.224 9.884 27.558 1.00 96.94 252 LEU A CA 1
ATOM 1942 C C . LEU A 1 252 ? -4.872 9.722 26.838 1.00 96.94 252 LEU A C 1
ATOM 1944 O O . LEU A 1 252 ? -3.821 9.932 27.449 1.00 96.94 252 LEU A O 1
ATOM 1948 N N . ILE A 1 253 ? -4.884 9.351 25.552 1.00 96.94 253 ILE A N 1
ATOM 1949 C CA . ILE A 1 253 ? -3.668 9.231 24.730 1.00 96.94 253 ILE A CA 1
ATOM 1950 C C . ILE A 1 253 ? -2.973 10.592 24.622 1.00 96.94 253 ILE A C 1
ATOM 1952 O O . ILE A 1 253 ? -1.778 10.699 24.889 1.00 96.94 253 ILE A O 1
ATOM 1956 N N . GLN A 1 254 ? -3.720 11.648 24.292 1.00 96.31 254 GLN A N 1
ATOM 1957 C CA . GLN A 1 254 ? -3.178 13.001 24.149 1.00 96.31 254 GLN A CA 1
ATOM 1958 C C . GLN A 1 254 ? -2.582 13.529 25.456 1.00 96.31 254 GLN A C 1
ATOM 1960 O O . GLN A 1 254 ? -1.516 14.144 25.434 1.00 96.31 254 GLN A O 1
ATOM 1965 N N . GLN A 1 255 ? -3.214 13.241 26.597 1.00 95.06 255 GLN A N 1
ATOM 1966 C CA . GLN A 1 255 ? -2.666 13.590 27.905 1.00 95.06 255 GLN A CA 1
ATOM 1967 C C . GLN A 1 255 ? -1.316 12.902 28.158 1.00 95.06 255 GLN A C 1
ATOM 1969 O O . GLN A 1 255 ? -0.395 13.542 28.659 1.00 95.06 255 GLN A O 1
ATOM 1974 N N . LYS A 1 256 ? -1.170 11.621 27.788 1.00 93.19 256 LYS A N 1
ATOM 1975 C CA . LYS A 1 256 ? 0.105 10.896 27.919 1.00 93.19 256 LYS A CA 1
ATOM 1976 C C . LYS A 1 256 ? 1.187 11.417 26.982 1.00 93.19 256 LYS A C 1
ATOM 1978 O O . LYS A 1 256 ? 2.320 11.573 27.415 1.00 93.19 256 LYS A O 1
ATOM 1983 N N . MET A 1 257 ? 0.844 11.737 25.737 1.00 92.25 257 MET A N 1
ATOM 1984 C CA . MET A 1 257 ? 1.795 12.334 24.791 1.00 92.25 257 MET A CA 1
ATOM 1985 C C . MET A 1 257 ? 2.289 13.713 25.255 1.00 92.25 257 MET A C 1
ATOM 1987 O O . MET A 1 257 ? 3.428 14.080 24.977 1.00 92.25 257 MET A O 1
ATOM 1991 N N . ALA A 1 258 ? 1.448 14.470 25.967 1.00 90.00 258 ALA A N 1
ATOM 1992 C CA . ALA A 1 258 ? 1.801 15.772 26.531 1.00 90.00 258 ALA A CA 1
ATOM 1993 C C . ALA A 1 258 ? 2.631 15.688 27.830 1.00 90.00 258 ALA A C 1
ATOM 1995 O O . ALA A 1 258 ? 3.315 16.656 28.161 1.00 90.00 258 ALA A O 1
ATOM 1996 N N . ASP A 1 259 ? 2.604 14.554 28.544 1.00 82.75 259 ASP A N 1
ATOM 1997 C CA . ASP A 1 259 ? 3.408 14.290 29.750 1.00 82.75 259 ASP A CA 1
ATOM 1998 C C . ASP A 1 259 ? 4.345 13.072 29.556 1.00 82.75 259 ASP A C 1
ATOM 2000 O O . ASP A 1 259 ? 4.127 12.008 30.147 1.00 82.75 259 ASP A O 1
ATOM 2004 N N . PRO A 1 260 ? 5.397 13.191 28.715 1.00 61.91 260 PRO A N 1
ATOM 2005 C CA . PRO A 1 260 ? 6.301 12.081 28.392 1.00 61.91 260 PRO A CA 1
ATOM 2006 C C . PRO A 1 260 ? 7.186 11.645 29.571 1.00 61.91 260 PRO A C 1
ATOM 2008 O O . PRO A 1 260 ? 7.763 10.560 29.548 1.00 61.91 260 PRO A O 1
ATOM 2011 N N . ALA A 1 261 ? 7.301 12.475 30.607 1.00 57.38 261 ALA A N 1
ATOM 2012 C CA . ALA A 1 261 ? 8.054 12.194 31.818 1.00 57.38 261 ALA A CA 1
ATOM 2013 C C . ALA A 1 261 ? 7.063 12.089 32.969 1.00 57.38 261 ALA A C 1
ATOM 2015 O O . ALA A 1 261 ? 6.991 13.007 33.780 1.00 57.38 261 ALA A O 1
ATOM 2016 N N . GLY A 1 262 ? 6.293 10.991 32.999 1.00 49.53 262 GLY A N 1
ATOM 2017 C CA . GLY A 1 262 ? 5.266 10.749 34.006 1.00 49.53 262 GLY A CA 1
ATOM 2018 C C . GLY A 1 262 ? 5.708 11.298 35.353 1.00 49.53 262 GLY A C 1
ATOM 2019 O O . GLY A 1 262 ? 6.697 10.834 35.925 1.00 49.5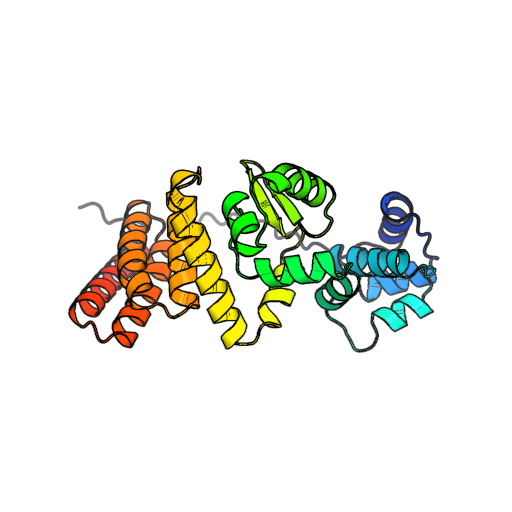3 262 GLY A O 1
ATOM 2020 N N . THR A 1 263 ? 5.031 12.351 35.803 1.00 45.53 263 THR A N 1
ATOM 2021 C CA . THR A 1 263 ? 5.303 12.937 37.107 1.00 45.53 263 THR A CA 1
ATOM 2022 C C . THR A 1 263 ? 5.032 11.863 38.149 1.00 45.53 263 THR A C 1
ATOM 2024 O O . THR A 1 263 ? 3.892 11.603 38.527 1.00 45.53 263 THR A O 1
ATOM 2027 N N . ALA A 1 264 ? 6.106 11.190 38.566 1.00 43.75 264 ALA A N 1
ATOM 2028 C CA . ALA A 1 264 ? 6.109 10.288 39.694 1.00 43.75 264 ALA A CA 1
ATOM 2029 C C . ALA A 1 264 ? 5.540 11.060 40.887 1.00 43.75 264 ALA A C 1
ATOM 2031 O O . ALA A 1 264 ? 6.131 12.035 41.361 1.00 43.75 264 ALA A O 1
ATOM 2032 N N . ARG A 1 265 ? 4.358 10.643 41.323 1.00 36.31 265 ARG A N 1
ATOM 2033 C CA . ARG A 1 265 ? 3.858 10.887 42.666 1.00 36.31 265 ARG A CA 1
ATOM 2034 C C . ARG A 1 265 ? 3.720 9.546 43.349 1.00 36.31 265 ARG A C 1
ATOM 2036 O O . ARG A 1 265 ? 3.203 8.619 42.687 1.00 36.31 265 ARG A O 1
#

Foldseek 3Di:
DDPPPPDDDDDDAFAALVRLQVCLCPPQVAGADSVLSNVCSVQPRHPLLSVLLSLQCSLVVHHSYPVSSCVLCPPNDDSLNSNLVSDDPVVNVLLLLCLLFDPQAALQLSCQSVVNDPVCSVVVVVCQPPDQQWDADVVGGIDGPDNVNSVVSQVPDDLQSQLVSLVSSLVSLVVCCVVDPDNLVSLVRNLVSCLSNLVLVVNQVSLQVNLVVCVVVVVLVSSLVSLVSNLVSCVVVVPPVSNVSSVVSNVVSVVCVVCVPPPDD

pLDDT: mean 91.74, std 10.68, range [36.31, 98.75]